Protein 6K82 (pdb70)

B-factor: mean 25.09, std 7.66, range [12.99, 55.43]

Foldseek 3Di:
DLLVVLVPPLALQSVLVVLVVLPQAQEAEEEEEEQAPCQQQLCVPLPVNGRQLDDDPDHRVVLLLLVLQQVNCQVNHVQQWYFYWYAQFPVHAANAIATLAPPSGTARGSVRVNVSSNVQNVFTHHHYDDACLHVLLQVLLVCQVVQQAAYEYEYEYAEDFDADPVVVVVDGDPRLVSRLVSQQVSLLGNYAYEYEHDGVYVCVCVVVSLVPRDDHLDSRYDYDYLSVLCVDPDDPSSSSSSRNCNRPVCPSVSNVSCVVVVRHRHHPPPRDNGDHHHRPGD

Sequence (282 aa):
RYSKISDNYSSLLQVSEALGRAGLESSNLIVGIDFTKSNEWTGAKSFNRKSLHHLSNTPNPYEQAITIIGRTLAAFDEDNLIPCYGFGDASTHDQDVFSFYPEGRFCNGFEEVLARYREIVPQLKLAGPTSFAPIIEMAMTVVEQSSGQYHVLVIIADGQVTRSVDTEHGRLSPQEQKTVDAIVKASTLPLSIVLVGVGDGPWDMMQEFADNIPARAFDNFQFVNFTEIMSKNKDQSRKETEFALSALMAIPPQYKATIELNLLGVRNGNIPQRIPLPPPVQ

Radius of gyration: 17.52 Å; Cα contacts (8 Å, |Δi|>4): 570; chains: 1; bounding box: 44×44×45 Å

Solvent-accessible surface area: 12682 Å² total; per-residue (Å²): 232,79,48,159,59,0,59,116,41,76,44,10,120,68,0,9,86,16,3,31,182,49,21,8,102,47,5,22,8,0,6,0,0,0,0,5,110,26,0,82,162,5,0,49,186,44,28,100,192,98,28,0,8,70,46,43,158,90,72,0,9,0,10,51,0,6,42,7,3,3,124,0,6,44,91,25,13,149,84,59,64,6,5,5,5,0,4,0,2,36,45,2,86,22,102,40,0,0,4,2,26,72,181,17,136,72,0,92,0,27,106,54,0,34,52,24,0,90,96,0,18,96,86,20,152,34,25,17,56,15,4,2,4,5,0,0,54,8,0,3,2,8,0,16,98,26,53,0,92,2,8,0,0,2,0,1,0,3,16,47,6,44,92,25,153,44,48,145,125,61,149,98,4,83,26,13,86,101,1,20,77,4,0,48,64,0,8,60,1,1,0,0,0,0,2,0,0,0,1,48,12,96,19,107,87,4,100,114,49,16,121,114,13,68,105,54,74,14,91,0,18,24,18,9,25,7,29,106,14,29,80,78,156,58,96,96,53,93,30,43,1,4,0,0,2,9,0,0,70,28,0,0,78,15,11,98,19,0,83,146,75,107,32,56,48,69,133,60,69,108,24,99,118,54,106,28,60,91,10,51,38,210

Secondary structure (DSSP, 8-state):
-HHHHHTT--SHHHHHHHHHHTT--S-EEEEEEE-BGGGGTTTTTTTTTS-TT--SSS--HHHHHHHHHHHHHGGG-TT-EE-EEEESBTTTTTT--EESSGGGPPEESHHHHHHHHHHHGGG--BB----SHHHHHHHHHHHHHTTS--EEEEEEESSPPPPPTTGGGTPPPHHHHHHHHHHHHHTTSSEEEEEEE-SS---TTHHHHHHTSPP-SS--EEEEEHHHHHTSSS-HHHHHHHHHHHHHTTHHHHHHHHHHTT-TT---S----PPPBPPS--

Nearest PDB structures (foldseek):
  6k82-assembly1_B  TM=1.004E+00  e=3.668E-60  Arabidopsis thaliana
  6k86-assembly1_B  TM=1.001E+00  e=9.946E-59  Arabidopsis thaliana
  6k85-assembly1_B  TM=1.000E+00  e=1.097E-57  Arabidopsis thaliana
  6k8b-assembly2_B  TM=9.255E-01  e=2.867E-49  Arabidopsis thaliana
  8hmg-assembly7_G  TM=9.049E-01  e=1.407E-44  Arabidopsis thaliana

Structure (mmCIF, N/CA/C/O backbone):
data_6K82
#
_entry.id   6K82
#
_cell.length_a   44.454
_cell.length_b   73.327
_cell.length_c   82.280
_cell.angle_alpha   90.000
_cell.angle_beta   90.000
_cell.angle_gamma   90.000
#
_symmetry.space_group_name_H-M   'P 21 21 21'
#
loop_
_entity.id
_entity.type
_entity.pdbx_description
1 polymer 'E3 ubiquitin-protein ligase RGLG1'
2 non-polymer 'MAGNESIUM ION'
3 non-polymer 'SODIUM ION'
4 water water
#
loop_
_atom_site.group_PDB
_atom_site.id
_atom_site.type_symbol
_atom_site.label_atom_id
_atom_site.label_alt_id
_atom_site.label_comp_id
_atom_site.label_asym_id
_atom_site.label_entity_id
_atom_site.label_seq_id
_atom_site.pdbx_PDB_ins_code
_atom_site.Cartn_x
_atom_site.Cartn_y
_atom_site.Cartn_z
_atom_site.occupancy
_atom_site.B_iso_or_equiv
_atom_site.auth_seq_id
_atom_site.auth_comp_id
_atom_site.auth_asym_id
_atom_site.auth_atom_id
_atom_site.pdbx_PDB_model_num
ATOM 1 N N . ARG A 1 11 ? 4.155 -10.852 3.274 1.00 24.03 129 ARG B N 1
ATOM 2 C CA . ARG A 1 11 ? 4.544 -9.444 3.169 1.00 25.16 129 ARG B CA 1
ATOM 3 C C . ARG A 1 11 ? 4.031 -8.775 1.892 1.00 23.27 129 ARG B C 1
ATOM 4 O O . ARG A 1 11 ? 3.396 -7.726 1.959 1.00 22.75 129 ARG B O 1
ATOM 12 N N . TYR A 1 12 ? 4.319 -9.361 0.731 1.00 25.93 130 TYR B N 1
ATOM 13 C CA . TYR A 1 12 ? 3.860 -8.769 -0.524 1.00 24.71 130 TYR B CA 1
ATOM 14 C C . TYR A 1 12 ? 2.338 -8.744 -0.585 1.00 23.96 130 TYR B C 1
ATOM 15 O O . TYR A 1 12 ? 1.751 -7.812 -1.125 1.00 25.36 130 TYR B O 1
ATOM 24 N N . SER A 1 13 ? 1.704 -9.764 -0.020 1.00 23.46 131 SER B N 1
ATOM 25 C CA . SER A 1 13 ? 0.251 -9.796 0.075 1.00 24.46 131 SER B CA 1
ATOM 26 C C . SER A 1 13 ? -0.266 -8.598 0.891 1.00 24.93 131 SER B C 1
ATOM 27 O O . SER A 1 13 ? -1.163 -7.883 0.452 1.00 25.12 131 SER B O 1
ATOM 30 N N . LYS A 1 14 ? 0.311 -8.386 2.072 1.00 24.40 132 LYS B N 1
ATOM 31 C CA . LYS A 1 14 ? -0.052 -7.251 2.916 1.00 22.80 132 LYS B CA 1
ATOM 32 C C . LYS A 1 14 ? 0.109 -5.910 2.208 1.00 24.72 132 LYS B C 1
ATOM 33 O O . LYS A 1 14 ? -0.696 -5.001 2.399 1.00 24.33 132 LYS B O 1
ATOM 39 N N . ILE A 1 15 ? 1.159 -5.775 1.411 1.00 22.75 133 ILE B N 1
ATOM 40 C CA . ILE A 1 15 ? 1.372 -4.515 0.700 1.00 24.37 133 ILE B CA 1
ATOM 41 C C . ILE A 1 15 ? 0.365 -4.366 -0.432 1.00 24.80 133 ILE B C 1
ATOM 42 O O . ILE A 1 15 ? -0.267 -3.314 -0.588 1.00 25.04 133 ILE B O 1
ATOM 47 N N . SER A 1 16 ? 0.207 -5.426 -1.216 1.00 24.43 134 SER B N 1
ATOM 48 C CA . SER A 1 16 ? -0.647 -5.368 -2.391 1.00 25.66 134 SER B CA 1
ATOM 49 C C . SER A 1 16 ? -2.123 -5.165 -2.051 1.00 25.14 134 SER B C 1
ATOM 50 O O . SER A 1 16 ? -2.894 -4.707 -2.887 1.00 26.82 134 SER B O 1
ATOM 53 N N . ASP A 1 17 ? -2.521 -5.491 -0.824 1.00 26.01 135 ASP B N 1
ATOM 54 C CA . ASP A 1 17 ? -3.913 -5.303 -0.415 1.00 29.43 135 ASP B CA 1
ATOM 55 C C . ASP A 1 17 ? -4.411 -3.876 -0.630 1.00 30.72 135 ASP B C 1
ATOM 56 O O . ASP A 1 17 ? -5.607 -3.650 -0.800 1.00 38.28 135 ASP B O 1
ATOM 61 N N . ASN A 1 18 ? -3.487 -2.922 -0.619 1.00 28.64 136 ASN B N 1
ATOM 62 C CA . ASN A 1 18 ? -3.822 -1.509 -0.720 1.00 28.21 136 ASN B CA 1
ATOM 63 C C . ASN A 1 18 ? -3.594 -0.931 -2.112 1.00 29.28 136 ASN B C 1
ATOM 64 O O . ASN A 1 18 ? -3.774 0.267 -2.325 1.00 33.22 136 ASN B O 1
ATOM 69 N N . TYR A 1 19 ? -3.191 -1.785 -3.048 1.00 26.41 137 TYR B N 1
ATOM 70 C CA . TYR A 1 19 ? -2.977 -1.377 -4.442 1.00 27.20 137 TYR B CA 1
ATOM 71 C C . TYR A 1 19 ? -4.033 -1.989 -5.352 1.00 28.13 137 TYR B C 1
ATOM 72 O O . TYR A 1 19 ? -4.078 -3.208 -5.541 1.00 31.20 137 TYR B O 1
ATOM 81 N N . SER A 1 20 ? -4.867 -1.135 -5.939 1.00 30.71 138 SER B N 1
ATOM 82 C CA . SER A 1 20 ? -5.999 -1.595 -6.739 1.00 30.52 138 SER B CA 1
ATOM 83 C C . SER A 1 20 ? -5.720 -1.573 -8.245 1.00 29.73 138 SER B C 1
ATOM 84 O O . SER A 1 20 ? -6.533 -2.038 -9.041 1.00 31.97 138 SER B O 1
ATOM 87 N N . SER A 1 21 ? -4.574 -1.031 -8.635 1.00 28.07 139 SER B N 1
ATOM 88 C CA . SER A 1 21 ? -4.247 -0.939 -10.051 1.00 29.64 139 SER B CA 1
ATOM 89 C C . SER A 1 21 ? -2.746 -0.903 -10.267 1.00 25.68 139 SER B C 1
ATOM 90 O O . SER A 1 21 ? -1.992 -0.516 -9.373 1.00 25.42 139 SER B O 1
ATOM 93 N N . LEU A 1 22 ? -2.318 -1.270 -11.473 1.00 26.46 140 LEU B N 1
ATOM 94 C CA . LEU A 1 22 ? -0.907 -1.208 -11.819 1.00 25.94 140 LEU B CA 1
ATOM 95 C C . LEU A 1 22 ? -0.406 0.230 -11.846 1.00 24.30 140 LEU B C 1
ATOM 96 O O . LEU A 1 22 ? 0.761 0.485 -11.560 1.00 25.69 140 LEU B O 1
ATOM 101 N N . LEU A 1 23 ? -1.282 1.180 -12.177 1.00 26.91 141 LEU B N 1
ATOM 102 C CA . LEU A 1 23 ? -0.895 2.581 -12.131 1.00 27.50 141 LEU B CA 1
ATOM 103 C C . LEU A 1 23 ? -0.453 2.968 -10.717 1.00 22.77 141 LEU B C 1
ATOM 104 O O . LEU A 1 23 ? 0.542 3.665 -10.529 1.00 26.52 141 LEU B O 1
ATOM 109 N N . GLN A 1 24 ? -1.195 2.502 -9.722 1.00 26.05 142 GLN B N 1
ATOM 110 C CA . GLN A 1 24 ? -0.825 2.730 -8.336 1.00 26.14 142 GLN B CA 1
ATOM 111 C C . GLN A 1 24 ? 0.549 2.145 -8.015 1.00 23.50 142 GLN B C 1
ATOM 112 O O . GLN A 1 24 ? 1.329 2.758 -7.286 1.00 26.14 142 GLN B O 1
ATOM 118 N N . VAL A 1 25 ? 0.848 0.969 -8.567 1.00 25.92 143 VAL B N 1
ATOM 119 C CA . VAL A 1 25 ? 2.169 0.373 -8.364 1.00 25.06 143 VAL B CA 1
ATOM 120 C C . VAL A 1 25 ? 3.242 1.229 -9.027 1.00 25.16 143 VAL B C 1
ATOM 121 O O . VAL A 1 25 ? 4.267 1.521 -8.419 1.00 23.74 143 VAL B O 1
ATOM 125 N N . SER A 1 26 ? 2.992 1.662 -10.265 1.00 25.45 144 SER B N 1
ATOM 126 C CA . SER A 1 26 ? 3.963 2.490 -10.974 1.00 24.11 144 SER B CA 1
ATOM 127 C C . SER A 1 26 ? 4.252 3.754 -10.185 1.00 24.00 144 SER B C 1
ATOM 128 O O . SER A 1 26 ? 5.405 4.151 -10.023 1.00 25.14 144 SER B O 1
ATOM 131 N N . GLU A 1 27 ? 3.200 4.378 -9.669 1.00 25.83 145 GLU B N 1
ATOM 132 C CA . GLU A 1 27 ? 3.373 5.631 -8.945 1.00 29.23 145 GLU B CA 1
ATOM 133 C C . GLU A 1 27 ? 4.152 5.391 -7.655 1.00 25.16 145 GLU B C 1
ATOM 134 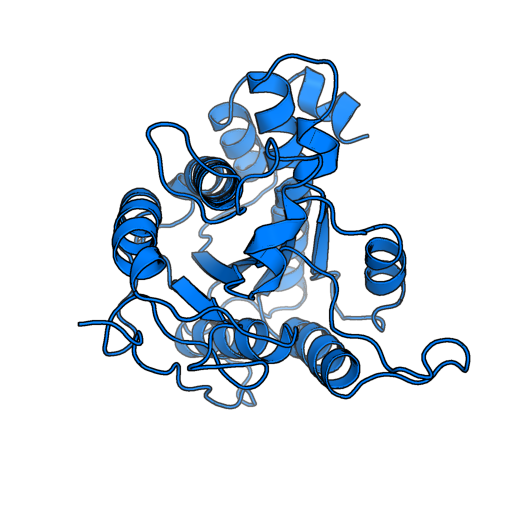O O . GLU A 1 27 ? 4.946 6.229 -7.244 1.00 30.33 145 GLU B O 1
ATOM 140 N N . ALA A 1 28 ? 3.957 4.225 -7.050 1.00 26.93 146 ALA B N 1
ATOM 141 C CA . ALA A 1 28 ? 4.728 3.852 -5.866 1.00 27.55 146 ALA B CA 1
ATOM 142 C C . ALA A 1 28 ? 6.209 3.644 -6.204 1.00 27.25 146 ALA B C 1
ATOM 143 O O . ALA A 1 28 ? 7.081 4.077 -5.454 1.00 27.94 146 ALA B O 1
ATOM 145 N N . LEU A 1 29 ? 6.500 2.997 -7.331 1.00 24.55 147 LEU B N 1
ATOM 146 C CA . LEU A 1 29 ? 7.891 2.829 -7.750 1.00 25.30 147 LEU B CA 1
ATOM 147 C C . LEU A 1 29 ? 8.574 4.184 -7.912 1.00 22.75 147 LEU B C 1
ATOM 148 O O . LEU A 1 29 ? 9.736 4.354 -7.534 1.00 23.99 147 LEU B O 1
ATOM 153 N N . GLY A 1 30 ? 7.847 5.148 -8.470 1.00 24.20 148 GLY B N 1
ATOM 154 C CA . GLY A 1 30 ? 8.371 6.489 -8.653 1.00 27.24 148 GLY B CA 1
ATOM 155 C C . GLY A 1 30 ? 8.663 7.179 -7.333 1.00 26.00 148 GLY B C 1
ATOM 156 O O . GLY A 1 30 ? 9.708 7.808 -7.171 1.00 27.76 148 GLY B O 1
ATOM 157 N N . ARG A 1 31 ? 7.745 7.049 -6.382 1.00 28.82 149 ARG B N 1
ATOM 158 C CA . ARG A 1 31 ? 7.931 7.695 -5.084 1.00 29.65 149 ARG B CA 1
ATOM 159 C C . ARG A 1 31 ? 9.081 7.040 -4.332 1.00 29.04 149 ARG B C 1
ATOM 160 O O . ARG A 1 31 ? 9.727 7.676 -3.489 1.00 30.51 149 ARG B O 1
ATOM 168 N N . ALA A 1 32 ? 9.357 5.780 -4.668 1.00 28.59 150 ALA B N 1
ATOM 169 C CA . ALA A 1 32 ? 10.456 5.041 -4.053 1.00 27.87 150 ALA B CA 1
ATOM 170 C C . ALA A 1 32 ? 11.798 5.385 -4.703 1.00 27.93 150 ALA B C 1
ATOM 171 O O . ALA A 1 32 ? 12.840 4.901 -4.270 1.00 29.38 150 ALA B O 1
ATOM 173 N N . GLY A 1 33 ? 11.767 6.206 -5.749 1.00 27.72 151 GLY B N 1
ATOM 174 C CA . GLY A 1 33 ? 12.987 6.755 -6.311 1.00 25.67 151 GLY B CA 1
ATOM 175 C C . GLY A 1 33 ? 13.364 6.252 -7.692 1.00 27.09 151 GLY B C 1
ATOM 176 O O . GLY A 1 33 ? 14.411 6.622 -8.222 1.00 25.82 151 GLY B O 1
ATOM 177 N N . LEU A 1 34 ? 12.513 5.430 -8.286 1.00 23.98 152 LEU B N 1
ATOM 178 C CA . LEU A 1 34 ? 12.795 4.938 -9.634 1.00 23.59 152 LEU B CA 1
ATOM 179 C C . LEU A 1 34 ? 12.683 6.083 -10.627 1.00 25.18 152 LEU B C 1
ATOM 180 O O . LEU A 1 34 ? 11.721 6.863 -10.604 1.00 25.90 152 LEU B O 1
ATOM 185 N N . GLU A 1 35 ? 13.687 6.198 -11.488 1.00 22.61 153 GLU B N 1
ATOM 186 C CA . GLU A 1 35 ? 13.714 7.249 -12.483 1.00 24.86 153 GLU B CA 1
ATOM 187 C C . GLU A 1 35 ? 13.766 6.611 -13.864 1.00 22.87 153 GLU B C 1
ATOM 188 O O . GLU A 1 35 ? 13.081 5.608 -14.106 1.00 23.89 153 GLU B O 1
ATOM 194 N N . SER A 1 36 ? 14.561 7.179 -14.764 1.00 20.76 154 SER B N 1
ATOM 195 C CA . SER A 1 36 ? 14.677 6.613 -16.110 1.00 19.38 154 SER B CA 1
ATOM 196 C C . SER A 1 36 ? 15.117 5.152 -16.002 1.00 20.30 154 SER B C 1
ATOM 197 O O . SER A 1 36 ? 16.142 4.850 -15.397 1.00 20.27 154 SER B O 1
ATOM 200 N N . SER A 1 37 ? 14.325 4.253 -16.575 1.00 18.93 155 SER B N 1
ATOM 201 C CA . SER A 1 37 ? 14.540 2.826 -16.399 1.00 18.82 155 SER B CA 1
ATOM 202 C C . SER A 1 37 ? 14.225 2.103 -17.697 1.00 22.77 155 SER B C 1
ATOM 203 O O . SER A 1 37 ? 13.197 2.355 -18.329 1.00 26.06 155 SER B O 1
ATOM 206 N N . ASN A 1 38 ? 15.122 1.215 -18.097 1.00 18.47 156 ASN B N 1
ATOM 207 C CA . ASN A 1 38 ? 14.993 0.514 -19.358 1.00 18.98 156 ASN B CA 1
ATOM 208 C C . ASN A 1 38 ? 14.613 -0.936 -19.087 1.00 19.62 156 ASN B C 1
ATOM 209 O O . ASN A 1 38 ? 14.855 -1.437 -17.983 1.00 20.47 156 ASN B O 1
ATOM 214 N N . LEU A 1 39 ? 13.968 -1.585 -20.051 1.00 17.27 157 LEU B N 1
ATOM 215 C CA . LEU A 1 39 ? 13.465 -2.943 -19.858 1.00 17.41 157 LEU B CA 1
ATOM 216 C C . LEU A 1 39 ? 13.963 -3.859 -20.959 1.00 15.95 157 LEU B C 1
ATOM 217 O O . LEU A 1 39 ? 13.880 -3.515 -22.141 1.00 17.90 157 LEU B O 1
ATOM 222 N N . ILE A 1 40 ? 14.498 -5.013 -20.559 1.00 13.88 158 ILE B N 1
ATOM 223 C CA . ILE A 1 40 ? 14.899 -6.078 -21.476 1.00 15.87 158 ILE B CA 1
ATOM 224 C C . ILE A 1 40 ? 14.063 -7.304 -21.144 1.00 15.70 158 ILE B C 1
ATOM 225 O O . ILE A 1 40 ? 13.878 -7.616 -19.962 1.00 15.41 158 ILE B O 1
ATOM 230 N N . VAL A 1 41 ? 13.574 -8.011 -22.166 1.00 15.50 159 VAL B N 1
ATOM 231 C CA . VAL A 1 41 ? 12.754 -9.200 -21.935 1.00 16.45 159 VAL B CA 1
ATOM 232 C C . VAL A 1 41 ? 13.389 -10.416 -22.583 1.00 15.83 159 VAL B C 1
ATOM 233 O O . VAL A 1 41 ? 13.785 -10.366 -23.746 1.00 16.46 159 VAL B O 1
ATOM 237 N N . GLY A 1 42 ? 13.502 -11.501 -21.819 1.00 14.18 160 GLY B N 1
ATOM 238 C CA . GLY A 1 42 ? 13.935 -12.777 -22.362 1.00 15.81 160 GLY B CA 1
ATOM 239 C C . GLY A 1 42 ? 12.859 -13.827 -22.158 1.00 15.51 160 GLY B C 1
ATOM 240 O O . GLY A 1 42 ? 12.325 -13.970 -21.041 1.00 15.60 160 GLY B O 1
ATOM 241 N N . ILE A 1 43 ? 12.547 -14.558 -23.230 1.00 14.37 161 ILE B N 1
ATOM 242 C CA . ILE A 1 43 ? 11.480 -15.560 -23.228 1.00 17.00 161 ILE B CA 1
ATOM 243 C C . ILE A 1 43 ? 11.997 -16.977 -23.451 1.00 16.86 161 ILE B C 1
ATOM 244 O O . ILE A 1 43 ? 12.728 -17.240 -24.410 1.00 15.31 161 ILE B O 1
ATOM 249 N N . ASP A 1 44 ? 11.600 -17.860 -22.536 1.00 16.22 162 ASP B N 1
ATOM 250 C CA . ASP A 1 44 ? 11.890 -19.292 -22.552 1.00 14.22 162 ASP B CA 1
ATOM 251 C C . ASP A 1 44 ? 11.044 -20.016 -23.603 1.00 16.12 162 ASP B C 1
ATOM 252 O O . ASP A 1 44 ? 9.813 -20.044 -23.486 1.00 17.75 162 ASP B O 1
ATOM 257 N N . PHE A 1 45 ? 11.708 -20.588 -24.603 1.00 15.55 163 PHE B N 1
ATOM 258 C CA . PHE A 1 45 ? 11.039 -21.363 -25.649 1.00 16.59 163 PHE B CA 1
ATOM 259 C C . PHE A 1 45 ? 11.478 -22.827 -25.590 1.00 18.47 163 PHE B C 1
ATOM 260 O O . PHE A 1 45 ? 11.679 -23.486 -26.615 1.00 17.70 163 PHE B O 1
ATOM 268 N N . THR A 1 46 ? 11.627 -23.340 -24.374 1.00 17.08 164 THR B N 1
ATOM 269 C CA . THR A 1 46 ? 11.959 -24.765 -24.216 1.00 16.87 164 THR B CA 1
ATOM 270 C C . THR A 1 46 ? 10.748 -25.677 -24.455 1.00 20.00 164 THR B C 1
ATOM 271 O O . THR A 1 46 ? 9.596 -25.266 -24.253 1.00 18.80 164 THR B O 1
ATOM 275 N N . LYS A 1 47 ? 11.020 -26.916 -24.871 1.00 17.86 165 LYS B N 1
ATOM 276 C CA . LYS A 1 47 ? 9.955 -27.863 -25.211 1.00 18.75 165 LYS B CA 1
ATOM 277 C C . LYS A 1 47 ? 9.101 -28.226 -24.000 1.00 19.44 165 LYS B C 1
ATOM 278 O O . LYS A 1 47 ? 7.919 -28.532 -24.144 1.00 21.30 165 LYS B O 1
ATOM 284 N N . SER A 1 48 ? 9.681 -28.147 -22.805 1.00 19.19 166 SER B N 1
ATOM 285 C CA . SER A 1 48 ? 8.936 -28.429 -21.578 1.00 18.93 166 SER B CA 1
ATOM 286 C C . SER A 1 48 ? 7.652 -27.619 -21.466 1.00 21.66 166 SER B C 1
ATOM 287 O O . SER A 1 48 ? 6.715 -28.030 -20.785 1.00 21.07 166 SER B O 1
ATOM 290 N N . ASN A 1 49 ? 7.613 -26.459 -22.120 1.00 19.77 167 ASN B N 1
ATOM 291 C CA . ASN A 1 49 ? 6.421 -25.617 -22.111 1.00 18.75 167 ASN B CA 1
ATOM 292 C C . ASN A 1 49 ? 5.169 -26.359 -22.554 1.00 20.69 167 ASN B C 1
ATOM 293 O O . ASN A 1 49 ? 4.059 -25.998 -22.157 1.00 22.62 167 ASN B O 1
ATOM 298 N N . GLU A 1 50 ? 5.362 -27.387 -23.377 1.00 22.47 168 GLU B N 1
ATOM 299 C CA . GLU A 1 50 ? 4.262 -28.226 -23.841 1.00 22.89 168 GLU B CA 1
ATOM 300 C C . GLU A 1 50 ? 3.546 -28.925 -22.685 1.00 25.01 168 GLU B C 1
ATOM 301 O O . GLU A 1 50 ? 2.337 -29.142 -22.747 1.00 26.13 168 GLU B O 1
ATOM 307 N N . TRP A 1 51 ? 4.269 -29.271 -21.627 1.00 22.97 169 TRP B N 1
ATOM 308 C CA . TRP A 1 51 ? 3.619 -30.019 -20.548 1.00 24.59 169 TRP B CA 1
ATOM 309 C C . TRP A 1 51 ? 3.619 -29.357 -19.174 1.00 25.42 169 TRP B C 1
ATOM 310 O O . TRP A 1 51 ? 2.999 -29.873 -18.246 1.00 23.61 169 TRP B O 1
ATOM 321 N N . THR A 1 52 ? 4.290 -28.221 -19.028 1.00 23.26 170 THR B N 1
ATOM 322 C CA . THR A 1 52 ? 4.320 -27.567 -17.725 1.00 23.67 170 THR B CA 1
ATOM 323 C C . THR A 1 52 ? 3.056 -26.750 -17.456 1.00 22.60 170 THR B C 1
ATOM 324 O O . THR A 1 52 ? 2.971 -26.039 -16.460 1.00 22.41 170 THR B O 1
ATOM 328 N N . GLY A 1 53 ? 2.076 -26.847 -18.347 1.00 23.53 171 GLY B N 1
ATOM 329 C CA . GLY A 1 53 ? 0.774 -26.256 -18.111 1.00 23.69 171 GLY B CA 1
ATOM 330 C C . GLY A 1 53 ? -0.256 -27.272 -17.647 1.00 26.16 171 GLY B C 1
ATOM 331 O O . GLY A 1 53 ? -1.458 -26.978 -17.620 1.00 27.85 171 GLY B O 1
ATOM 332 N N . ALA A 1 54 ? 0.216 -28.459 -17.274 1.00 25.39 172 ALA B N 1
ATOM 333 C CA . ALA A 1 54 ? -0.674 -29.560 -16.902 1.00 26.50 172 ALA B CA 1
ATOM 334 C C . ALA A 1 54 ? -1.656 -29.120 -15.823 1.00 28.33 172 ALA B C 1
ATOM 335 O O . ALA A 1 54 ? -2.868 -29.266 -15.983 1.00 30.07 172 ALA B O 1
ATOM 337 N N . LYS A 1 55 ? -1.136 -28.557 -14.736 1.00 25.67 173 LYS B N 1
ATOM 338 C CA . LYS A 1 55 ? -1.995 -28.116 -13.646 1.00 27.41 173 LYS B CA 1
ATOM 339 C C . LYS A 1 55 ? -2.347 -26.630 -13.763 1.00 30.39 173 LYS B C 1
ATOM 340 O O . LYS A 1 55 ? -3.486 -26.233 -13.508 1.00 35.74 173 LYS B O 1
ATOM 346 N N . SER A 1 56 ? -1.376 -25.819 -14.180 1.00 27.17 174 SER B N 1
ATOM 347 C CA . SER A 1 56 ? -1.498 -24.363 -14.154 1.00 27.08 174 SER B CA 1
ATOM 348 C C . SER A 1 56 ? -2.193 -23.734 -15.361 1.00 27.80 174 SER B C 1
ATOM 349 O O . SER A 1 56 ? -2.566 -22.563 -15.325 1.00 29.66 174 SER B O 1
ATOM 352 N N . PHE A 1 57 ? -2.342 -24.494 -16.441 1.00 28.11 175 PHE B N 1
ATOM 353 C CA . PHE A 1 57 ? -2.874 -23.916 -17.669 1.00 26.34 175 PHE B CA 1
ATOM 354 C C . PHE A 1 57 ? -3.738 -24.935 -18.419 1.00 28.38 175 PHE B C 1
ATOM 355 O O . PHE A 1 57 ? -3.698 -25.026 -19.645 1.00 28.35 175 PHE B O 1
ATOM 363 N N . ASN A 1 58 ? -4.507 -25.707 -17.656 1.00 29.26 176 ASN B N 1
ATOM 364 C CA . ASN A 1 58 ? -5.516 -26.607 -18.221 1.00 30.60 176 ASN B CA 1
ATOM 365 C C . ASN A 1 58 ? -5.004 -27.553 -19.302 1.00 28.72 176 ASN B C 1
ATOM 366 O O . ASN A 1 58 ? -5.667 -27.752 -20.322 1.00 31.24 176 ASN B O 1
ATOM 371 N N . ARG A 1 59 ? -3.818 -28.110 -19.077 1.00 26.68 177 ARG B N 1
ATOM 372 C CA . ARG A 1 59 ? -3.220 -29.105 -19.967 1.00 26.58 177 ARG B CA 1
ATOM 373 C C . ARG A 1 59 ? -2.970 -28.571 -21.374 1.00 29.98 177 ARG B C 1
ATOM 374 O O . ARG A 1 59 ? -2.856 -29.337 -22.329 1.00 30.70 177 ARG B O 1
ATOM 382 N N . LYS A 1 60 ? -2.876 -27.254 -21.493 1.00 26.52 178 LYS B N 1
ATOM 383 C CA . LYS A 1 60 ? -2.404 -26.642 -22.727 1.00 28.59 178 LYS B CA 1
ATOM 384 C C . LYS A 1 60 ? -0.951 -26.211 -22.570 1.00 26.07 178 LYS B C 1
ATOM 385 O O . LYS A 1 60 ? -0.490 -25.942 -21.452 1.00 26.48 178 LYS B O 1
ATOM 391 N N . SER A 1 61 ? -0.239 -26.143 -23.690 1.00 25.82 179 SER B N 1
ATOM 392 C CA . SER A 1 61 ? 1.105 -25.585 -23.703 1.00 26.28 179 SER B CA 1
ATOM 393 C C . SER A 1 61 ? 1.108 -24.158 -23.150 1.00 23.20 179 SER B C 1
ATOM 394 O O . SER A 1 61 ? 0.170 -23.391 -23.371 1.00 23.73 179 SER B O 1
ATOM 397 N N . LEU A 1 62 ? 2.164 -23.804 -22.428 1.00 22.12 180 LEU B N 1
ATOM 398 C CA . LEU A 1 62 ? 2.287 -22.452 -21.907 1.00 22.31 180 LEU B CA 1
ATOM 399 C C . LEU A 1 62 ? 2.432 -21.428 -23.033 1.00 21.30 180 LEU B C 1
ATOM 400 O O . LEU A 1 62 ? 2.193 -20.240 -22.821 1.00 23.21 180 LEU B O 1
ATOM 405 N N . HIS A 1 63 ? 2.827 -21.892 -24.218 1.00 22.63 181 HIS B N 1
ATOM 406 C CA . HIS A 1 63 ? 2.939 -20.999 -25.372 1.00 23.43 181 HIS B CA 1
ATOM 407 C C . HIS A 1 63 ? 1.743 -21.126 -26.314 1.00 27.55 181 HIS B C 1
ATOM 408 O O . HIS A 1 63 ? 1.776 -20.623 -27.433 1.00 27.91 181 HIS B O 1
ATOM 415 N N . HIS A 1 64 ? 0.690 -21.796 -25.859 1.00 25.19 182 HIS B N 1
ATOM 416 C CA . HIS A 1 64 ? -0.522 -21.931 -26.663 1.00 28.43 182 HIS B CA 1
ATOM 417 C C . HIS A 1 64 ? -1.130 -20.561 -26.967 1.00 29.16 182 HIS B C 1
ATOM 418 O O . HIS A 1 64 ? -1.307 -19.731 -26.070 1.00 28.52 182 HIS B O 1
ATOM 425 N N . LEU A 1 65 ? -1.435 -20.322 -28.239 1.00 29.84 183 LEU B N 1
ATOM 426 C CA . LEU A 1 65 ? -2.053 -19.069 -28.645 1.00 31.45 183 LEU B CA 1
ATOM 427 C C . LEU A 1 65 ? -3.550 -19.255 -28.850 1.00 33.32 183 LEU B C 1
ATOM 428 O O . LEU A 1 65 ? -3.987 -20.197 -29.517 1.00 33.15 183 LEU B O 1
ATOM 433 N N . SER A 1 66 ? -4.328 -18.362 -28.250 1.00 32.66 184 SER B N 1
ATOM 434 C CA . SER A 1 66 ? -5.778 -18.383 -28.379 1.00 36.30 184 SER B CA 1
ATOM 435 C C . SER A 1 66 ? -6.322 -16.973 -28.175 1.00 37.35 184 SER B C 1
ATOM 436 O O . SER A 1 66 ? -5.586 -15.992 -28.304 1.00 37.42 184 SER B O 1
ATOM 439 N N . ASN A 1 67 ? -7.607 -16.872 -27.850 1.00 39.96 185 ASN B N 1
ATOM 440 C CA . ASN A 1 67 ? -8.217 -15.576 -27.559 1.00 39.95 185 ASN B CA 1
ATOM 441 C C . ASN A 1 67 ? -7.996 -15.155 -26.115 1.00 41.18 185 ASN B C 1
ATOM 442 O O . ASN A 1 67 ? -8.415 -14.076 -25.697 1.00 40.58 185 ASN B O 1
ATOM 447 N N . THR A 1 68 ? -7.345 -16.020 -25.350 1.00 37.51 186 THR B N 1
ATOM 448 C CA . THR A 1 68 ? -7.006 -15.703 -23.973 1.00 40.03 186 THR B CA 1
ATOM 449 C C . THR A 1 68 ? -5.492 -15.772 -23.785 1.00 35.98 186 THR B C 1
ATOM 450 O O . THR A 1 68 ? -4.845 -16.715 -24.250 1.00 36.22 186 THR B O 1
ATOM 454 N N . PRO A 1 69 ? -4.921 -14.761 -23.115 1.00 34.38 187 PRO B N 1
ATOM 455 C CA . PRO A 1 69 ? -3.467 -14.668 -22.944 1.00 31.02 187 PRO B CA 1
ATOM 456 C C . PRO A 1 69 ? -2.880 -15.817 -22.135 1.00 29.65 187 PRO B C 1
ATOM 457 O O . PRO A 1 69 ? -3.406 -16.170 -21.077 1.00 30.37 187 PRO B O 1
ATOM 461 N N . ASN A 1 70 ? -1.799 -16.404 -22.639 1.00 26.70 188 ASN B N 1
ATOM 462 C CA . ASN A 1 70 ? -1.115 -17.467 -21.911 1.00 25.15 188 ASN B CA 1
ATOM 463 C C . ASN A 1 70 ? -0.247 -16.832 -20.814 1.00 25.74 188 ASN B C 1
ATOM 464 O O . ASN A 1 70 ? -0.189 -15.614 -20.725 1.00 24.02 188 ASN B O 1
ATOM 469 N N . PRO A 1 71 ? 0.401 -17.644 -19.959 1.00 24.98 189 PRO B N 1
ATOM 470 C CA . PRO A 1 71 ? 1.141 -16.996 -18.863 1.00 22.24 189 PRO B CA 1
ATOM 471 C C . PRO A 1 71 ? 2.271 -16.046 -19.301 1.00 21.73 189 PRO B C 1
ATOM 472 O O . PRO A 1 71 ? 2.527 -15.069 -18.600 1.00 22.11 189 PRO B O 1
ATOM 476 N N . TYR A 1 72 ? 2.934 -16.327 -20.420 1.00 22.05 190 TYR B N 1
ATOM 477 C CA . TYR A 1 72 ? 3.944 -15.402 -20.934 1.00 19.30 190 TYR B CA 1
ATOM 478 C C . TYR A 1 72 ? 3.339 -14.051 -21.297 1.00 21.56 190 TYR B C 1
ATOM 479 O O . TYR A 1 72 ? 3.864 -13.003 -20.913 1.00 21.21 190 TYR B O 1
ATOM 488 N N . GLU A 1 73 ? 2.234 -14.080 -22.037 1.00 22.80 191 GLU B N 1
ATOM 489 C CA . GLU A 1 73 ? 1.550 -12.851 -22.410 1.00 21.72 191 GLU B CA 1
ATOM 490 C C . GLU A 1 73 ? 1.065 -12.085 -21.181 1.00 22.26 191 GLU B C 1
ATOM 491 O O . GLU A 1 73 ? 1.193 -10.859 -21.109 1.00 25.07 191 GLU B O 1
ATOM 497 N N . GLN A 1 74 ? 0.507 -12.812 -20.216 1.00 22.36 192 GLN B N 1
ATOM 498 C CA . GLN A 1 74 ? 0.048 -12.200 -18.976 1.00 22.82 192 GLN B CA 1
ATOM 499 C C . GLN A 1 74 ? 1.176 -11.476 -18.241 1.00 23.67 192 GLN B C 1
ATOM 500 O O . GLN A 1 74 ? 1.016 -10.332 -17.823 1.00 22.76 192 GLN B O 1
ATOM 506 N N . ALA A 1 75 ? 2.308 -12.154 -18.077 1.00 22.67 193 ALA B N 1
ATOM 507 C CA . ALA A 1 75 ? 3.417 -11.599 -17.307 1.00 21.98 193 ALA B CA 1
ATOM 508 C C . ALA A 1 75 ? 4.020 -10.392 -18.019 1.00 21.91 193 ALA B C 1
ATOM 509 O O . ALA A 1 75 ? 4.318 -9.374 -17.386 1.00 21.97 193 ALA B O 1
ATOM 511 N N . ILE A 1 76 ? 4.198 -10.512 -19.336 1.00 20.92 194 ILE B N 1
ATOM 512 C CA . ILE A 1 76 ? 4.693 -9.400 -20.146 1.00 21.05 194 ILE B CA 1
ATOM 513 C C . ILE A 1 76 ? 3.790 -8.172 -20.030 1.00 21.46 194 ILE B C 1
ATOM 514 O O . ILE A 1 76 ? 4.262 -7.045 -19.905 1.00 21.32 194 ILE B O 1
ATOM 519 N N . THR A 1 77 ? 2.484 -8.409 -20.063 1.00 22.75 195 THR B N 1
ATOM 520 C CA . THR A 1 77 ? 1.522 -7.323 -19.982 1.00 24.08 195 THR B CA 1
ATOM 521 C C . THR A 1 77 ? 1.598 -6.595 -18.640 1.00 24.54 195 THR B C 1
ATOM 522 O O . THR A 1 77 ? 1.671 -5.371 -18.597 1.00 24.43 195 THR B O 1
ATOM 526 N N . ILE A 1 78 ? 1.590 -7.355 -17.549 1.00 22.98 196 ILE B N 1
ATOM 527 C CA . ILE A 1 78 ? 1.656 -6.750 -16.221 1.00 21.47 196 ILE B CA 1
ATOM 528 C C . ILE A 1 78 ? 2.951 -5.973 -16.004 1.00 21.05 196 ILE B C 1
ATOM 529 O O . ILE A 1 78 ? 2.935 -4.838 -15.540 1.00 23.26 196 ILE B O 1
ATOM 534 N N . ILE A 1 79 ? 4.078 -6.601 -16.332 1.00 21.75 197 ILE B N 1
ATOM 535 C CA . ILE A 1 79 ? 5.366 -5.948 -16.162 1.00 19.29 197 ILE B CA 1
ATOM 536 C C . ILE A 1 79 ? 5.501 -4.738 -17.094 1.00 19.30 197 ILE B C 1
ATOM 537 O O . ILE A 1 79 ? 5.947 -3.670 -16.682 1.00 21.78 197 ILE B O 1
ATOM 542 N N . GLY A 1 80 ? 5.125 -4.931 -18.356 1.00 20.50 198 GLY B N 1
ATOM 543 C CA . GLY A 1 80 ? 5.220 -3.868 -19.339 1.00 20.96 198 GLY B CA 1
ATOM 544 C C . GLY A 1 80 ? 4.392 -2.659 -18.951 1.00 22.02 198 GLY B C 1
ATOM 545 O O . GLY A 1 80 ? 4.862 -1.529 -18.999 1.00 22.93 198 GLY B O 1
ATOM 546 N N . ARG A 1 81 ? 3.147 -2.898 -18.555 1.00 22.32 199 ARG B N 1
ATOM 547 C CA . ARG A 1 81 ? 2.274 -1.789 -18.162 1.00 23.48 199 ARG B CA 1
ATOM 548 C C . ARG A 1 81 ? 2.798 -1.064 -16.926 1.00 21.75 199 ARG B C 1
ATOM 549 O O . ARG A 1 81 ? 2.686 0.159 -16.822 1.00 22.69 199 ARG B O 1
ATOM 557 N N . THR A 1 82 ? 3.375 -1.813 -15.988 1.00 22.54 200 THR B N 1
ATOM 558 C CA . THR A 1 82 ? 3.854 -1.191 -14.761 1.00 21.77 200 THR B CA 1
ATOM 559 C C . THR A 1 82 ? 5.098 -0.336 -15.006 1.00 19.56 200 THR B C 1
ATOM 560 O O . THR A 1 82 ? 5.274 0.710 -14.383 1.00 22.35 200 THR B O 1
ATOM 564 N N . LEU A 1 83 ? 5.947 -0.762 -15.938 1.00 19.36 201 LEU B N 1
ATOM 565 C CA . LEU A 1 83 ? 7.210 -0.067 -16.151 1.00 20.43 201 LEU B CA 1
ATOM 566 C C . LEU A 1 83 ? 7.206 0.941 -17.312 1.00 21.13 201 LEU B C 1
ATOM 567 O O . LEU A 1 83 ? 8.165 1.684 -17.479 1.00 21.29 201 LEU B O 1
ATOM 572 N N . ALA A 1 84 ? 6.136 0.955 -18.102 1.00 22.42 202 ALA B N 1
ATOM 573 C CA . ALA A 1 84 ? 6.101 1.754 -19.335 1.00 23.47 202 ALA B CA 1
ATOM 574 C C . ALA A 1 84 ? 6.454 3.223 -19.125 1.00 25.61 202 ALA B C 1
ATOM 575 O O . ALA A 1 84 ? 7.187 3.803 -19.924 1.00 23.88 202 ALA B O 1
ATOM 577 N N . ALA A 1 85 ? 5.948 3.818 -18.052 1.00 26.10 203 ALA B N 1
ATOM 578 C CA . ALA A 1 85 ? 6.137 5.248 -17.837 1.00 27.12 203 ALA B CA 1
ATOM 579 C C . ALA A 1 85 ? 7.595 5.626 -17.568 1.00 26.00 203 ALA B C 1
ATOM 580 O O . ALA A 1 85 ? 7.980 6.787 -17.746 1.00 28.25 203 ALA B O 1
ATOM 582 N N . PHE A 1 86 ? 8.404 4.662 -17.129 1.00 21.89 204 PHE B N 1
ATOM 583 C CA . PHE A 1 86 ? 9.792 4.957 -16.777 1.00 20.40 204 PHE B CA 1
ATOM 584 C C . PHE A 1 86 ? 10.743 4.822 -17.955 1.00 20.87 204 PHE B C 1
ATOM 585 O O . PHE A 1 86 ? 11.903 5.243 -17.874 1.00 20.44 204 PHE B O 1
ATOM 593 N N . ASP A 1 87 ? 10.251 4.216 -19.031 1.00 21.69 205 ASP B N 1
ATOM 594 C CA . ASP A 1 87 ? 11.053 3.892 -20.205 1.00 22.01 205 ASP B CA 1
ATOM 595 C C . ASP A 1 87 ? 10.961 5.032 -21.203 1.00 25.18 205 ASP B C 1
ATOM 596 O O . ASP A 1 87 ? 10.032 5.080 -22.009 1.00 27.85 205 ASP B O 1
ATOM 601 N N . GLU A 1 88 ? 11.924 5.945 -21.151 1.00 20.33 206 GLU B N 1
ATOM 602 C CA . GLU A 1 88 ? 11.821 7.192 -21.903 1.00 21.44 206 GLU B CA 1
ATOM 603 C C . GLU A 1 88 ? 11.751 7.024 -23.414 1.00 22.62 206 GLU B C 1
ATOM 604 O O . GLU A 1 88 ? 11.053 7.803 -24.080 1.00 24.96 206 GLU B O 1
ATOM 610 N N . ASP A 1 89 ? 12.465 6.045 -23.970 1.00 19.81 207 ASP B N 1
ATOM 611 C CA . ASP A 1 89 ? 12.404 5.849 -25.417 1.00 21.40 207 ASP B CA 1
ATOM 612 C C . ASP A 1 89 ? 11.417 4.755 -25.825 1.00 20.11 207 ASP B C 1
ATOM 613 O O . ASP A 1 89 ? 11.225 4.500 -27.008 1.00 21.30 207 ASP B O 1
ATOM 618 N N . ASN A 1 90 ? 10.798 4.123 -24.831 1.00 20.58 208 ASN B N 1
ATOM 619 C CA . ASN A 1 90 ? 9.801 3.062 -25.038 1.00 23.17 208 ASN B CA 1
ATOM 620 C C . ASN A 1 90 ? 10.341 1.818 -25.755 1.00 23.78 208 ASN B C 1
ATOM 621 O O . ASN A 1 90 ? 9.565 0.973 -26.194 1.00 27.07 208 ASN B O 1
ATOM 626 N N . LEU A 1 91 ? 11.661 1.692 -25.873 1.00 19.48 209 LEU B N 1
ATOM 627 C CA . LEU A 1 91 ? 12.251 0.549 -26.573 1.00 20.60 209 LEU B CA 1
ATOM 628 C C . LEU A 1 91 ? 12.479 -0.626 -25.635 1.00 21.17 209 LEU B C 1
ATOM 629 O O . LEU A 1 91 ? 12.888 -0.452 -24.485 1.00 22.67 209 LEU B O 1
ATOM 634 N N . ILE A 1 92 ? 12.200 -1.826 -26.121 1.00 19.33 210 ILE B N 1
ATOM 635 C CA . ILE A 1 92 ? 12.399 -3.008 -25.304 1.00 19.87 210 ILE B CA 1
ATOM 636 C C . ILE A 1 92 ? 13.162 -4.040 -26.114 1.00 17.26 210 ILE B C 1
ATOM 637 O O . ILE A 1 92 ? 12.589 -4.667 -26.996 1.00 20.18 210 ILE B O 1
ATOM 642 N N . PRO A 1 93 ? 14.472 -4.190 -25.852 1.00 16.37 211 PRO B N 1
ATOM 643 C CA . PRO A 1 93 ? 15.186 -5.338 -26.421 1.00 17.27 211 PRO B CA 1
ATOM 644 C C . PRO A 1 93 ? 14.537 -6.643 -25.947 1.00 16.55 211 PRO B C 1
ATOM 645 O O . PRO A 1 93 ? 14.308 -6.779 -24.746 1.00 16.13 211 PRO B O 1
ATOM 649 N N . CYS A 1 94 ? 14.222 -7.541 -26.873 1.00 17.04 212 CYS B N 1
ATOM 650 C CA . CYS A 1 94 ? 13.535 -8.776 -26.563 1.00 16.87 212 CYS B CA 1
ATOM 651 C C . CYS A 1 94 ? 14.222 -9.931 -27.265 1.00 16.21 212 CYS B C 1
ATOM 652 O O . CYS A 1 94 ? 14.568 -9.846 -28.438 1.00 17.02 212 CYS B O 1
ATOM 655 N N . TYR A 1 95 ? 14.406 -11.016 -26.522 1.00 16.24 213 TYR B N 1
ATOM 656 C CA . TYR A 1 95 ? 15.145 -12.179 -26.997 1.00 16.24 213 TYR B CA 1
ATOM 657 C C . TYR A 1 95 ? 14.433 -13.454 -26.610 1.00 16.45 213 TYR B C 1
ATOM 658 O O . TYR A 1 95 ? 13.771 -13.516 -25.566 1.00 15.95 213 TYR B O 1
ATOM 667 N N . GLY A 1 96 ? 14.589 -14.474 -27.440 1.00 14.77 214 GLY B N 1
ATOM 668 C CA . GLY A 1 96 ? 14.178 -15.811 -27.063 1.00 16.02 214 GLY B CA 1
ATOM 669 C C . GLY A 1 96 ? 15.371 -16.705 -26.795 1.00 15.75 214 GLY B C 1
ATOM 670 O O . GLY A 1 96 ? 16.472 -16.457 -27.280 1.00 14.82 214 GLY B O 1
ATOM 671 N N . PHE A 1 97 ? 15.151 -17.760 -26.025 1.00 16.66 215 PHE B N 1
ATOM 672 C CA . PHE A 1 97 ? 16.201 -18.738 -25.799 1.00 17.51 215 PHE B CA 1
ATOM 673 C C . PHE A 1 97 ? 15.566 -20.093 -25.520 1.00 15.34 215 PHE B C 1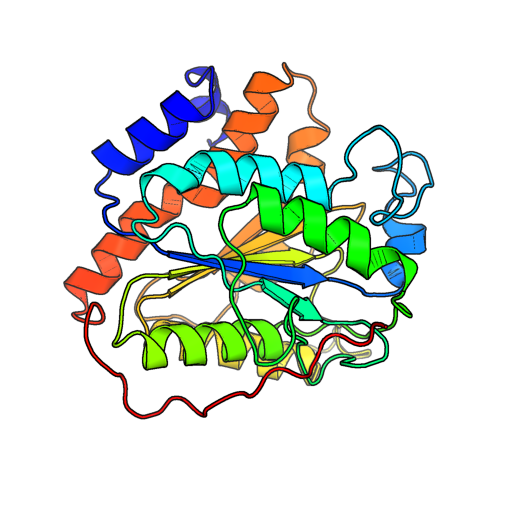
ATOM 674 O O . PHE A 1 97 ? 14.415 -20.155 -25.069 1.00 16.24 215 PHE B O 1
ATOM 682 N N . GLY A 1 98 ? 16.297 -21.166 -25.808 1.00 14.72 216 GLY B N 1
ATOM 683 C CA . GLY A 1 98 ? 15.815 -22.499 -25.493 1.00 16.27 216 GLY B CA 1
ATOM 684 C C . GLY A 1 98 ? 15.085 -23.188 -26.624 1.00 17.58 216 GLY B C 1
ATOM 685 O O . GLY A 1 98 ? 14.690 -24.347 -26.477 1.00 18.26 216 GLY B O 1
ATOM 686 N N . ASP A 1 99 ? 14.868 -22.482 -27.733 1.00 16.65 217 ASP B N 1
ATOM 687 C CA . ASP A 1 99 ? 14.381 -23.141 -28.952 1.00 17.86 217 ASP B CA 1
ATOM 688 C C . ASP A 1 99 ? 15.522 -23.882 -29.631 1.00 17.66 217 ASP B C 1
ATOM 689 O O . ASP A 1 99 ? 16.669 -23.845 -29.161 1.00 17.72 217 ASP B O 1
ATOM 694 N N . ALA A 1 100 ? 15.220 -24.548 -30.751 1.00 18.55 218 ALA B N 1
ATOM 695 C CA . ALA A 1 100 ? 16.223 -25.330 -31.448 1.00 19.27 218 ALA B CA 1
ATOM 696 C C . ALA A 1 100 ? 17.369 -24.491 -32.016 1.00 20.08 218 ALA B C 1
ATOM 697 O O . ALA A 1 100 ? 18.460 -25.026 -32.251 1.00 21.25 218 ALA B O 1
ATOM 699 N N . SER A 1 101 ? 17.147 -23.193 -32.234 1.00 19.31 219 SER B N 1
ATOM 700 C CA . SER A 1 101 ? 18.189 -22.370 -32.843 1.00 19.17 219 SER B CA 1
ATOM 701 C C . SER A 1 101 ? 19.207 -21.897 -31.811 1.00 19.85 219 SER B C 1
ATOM 702 O O . SER A 1 101 ? 20.308 -21.479 -32.174 1.00 20.19 219 SER B O 1
ATOM 705 N N . THR A 1 102 ? 18.857 -21.991 -30.529 1.00 17.17 220 THR B N 1
ATOM 706 C CA . THR A 1 102 ? 19.730 -21.451 -29.482 1.00 17.10 220 THR B CA 1
ATOM 707 C C . THR A 1 102 ? 20.120 -22.429 -28.369 1.00 16.87 220 THR B C 1
ATOM 708 O O . THR A 1 102 ? 21.136 -22.221 -27.707 1.00 17.73 220 THR B O 1
ATOM 712 N N . HIS A 1 103 ? 19.314 -23.474 -28.163 1.00 18.99 221 HIS B N 1
ATOM 713 C CA . HIS A 1 103 ? 19.480 -24.408 -27.041 1.00 17.44 221 HIS B CA 1
ATOM 714 C C . HIS A 1 103 ? 19.855 -23.638 -25.773 1.00 16.91 221 HIS B C 1
ATOM 715 O O . HIS A 1 103 ? 19.162 -22.694 -25.431 1.00 17.71 221 HIS B O 1
ATOM 722 N N . ASP A 1 104 ? 20.932 -24.026 -25.088 1.00 16.76 222 ASP B N 1
ATOM 723 C CA . ASP A 1 104 ? 21.372 -23.322 -23.880 1.00 17.78 222 ASP B CA 1
ATOM 724 C C . ASP A 1 104 ? 22.611 -22.462 -24.136 1.00 17.66 222 ASP B C 1
ATOM 725 O O . ASP A 1 104 ? 23.334 -22.132 -23.196 1.00 16.10 222 ASP B O 1
ATOM 730 N N . GLN A 1 105 ? 22.862 -22.127 -25.401 1.00 16.70 223 GLN B N 1
ATOM 731 C CA . GLN A 1 105 ? 24.124 -21.501 -25.798 1.00 16.29 223 GLN B CA 1
ATOM 732 C C . GLN A 1 105 ? 23.963 -20.062 -26.253 1.00 17.81 223 GLN B C 1
ATOM 733 O O . GLN A 1 105 ? 24.914 -19.289 -26.189 1.00 19.88 223 GLN B O 1
ATOM 739 N N . ASP A 1 106 ? 22.772 -19.726 -26.738 1.00 15.54 224 ASP B N 1
ATOM 740 C CA . ASP A 1 106 ? 22.569 -18.443 -27.404 1.00 16.36 224 ASP B CA 1
ATOM 741 C C . ASP A 1 106 ? 21.222 -17.828 -27.076 1.00 16.08 224 ASP B C 1
ATOM 742 O O . ASP A 1 106 ? 20.386 -18.452 -26.429 1.00 16.58 224 ASP B O 1
ATOM 747 N N . VAL A 1 107 ? 21.023 -16.578 -27.503 1.00 16.07 225 VAL B N 1
ATOM 748 C CA . VAL A 1 107 ? 19.673 -16.029 -27.573 1.00 15.59 225 VAL B CA 1
ATOM 749 C C . VAL A 1 107 ? 19.437 -15.609 -29.008 1.00 15.65 225 VAL B C 1
ATOM 750 O O . VAL A 1 107 ? 20.396 -15.416 -29.751 1.00 16.83 225 VAL B O 1
ATOM 754 N N . PHE A 1 108 ? 18.174 -15.459 -29.390 1.00 15.61 226 PHE B N 1
ATOM 755 C CA . PHE A 1 108 ? 17.858 -14.830 -30.675 1.00 16.18 226 PHE B CA 1
ATOM 756 C C . PHE A 1 108 ? 17.074 -13.541 -30.435 1.00 16.40 226 PHE B C 1
ATOM 757 O O . PHE A 1 108 ? 16.289 -13.451 -29.495 1.00 15.73 226 PHE B O 1
ATOM 765 N N . SER A 1 109 ? 17.313 -12.529 -31.266 1.00 16.58 227 SER B N 1
ATOM 766 C CA . SER A 1 109 ? 16.561 -11.281 -31.173 1.00 16.89 227 SER B CA 1
ATOM 767 C C . SER A 1 109 ? 15.174 -11.449 -31.814 1.00 19.20 227 SER B C 1
ATOM 768 O O . SER A 1 109 ? 15.015 -12.179 -32.806 1.00 18.47 227 SER B O 1
ATOM 771 N N . PHE A 1 110 ? 14.165 -10.808 -31.226 1.00 18.12 228 PHE B N 1
ATOM 772 C CA . PHE A 1 110 ? 12.816 -10.889 -31.773 1.00 18.56 228 PHE B CA 1
ATOM 773 C C . PHE A 1 110 ? 12.771 -10.382 -33.218 1.00 20.74 228 PHE B C 1
ATOM 774 O O . PHE A 1 110 ? 12.010 -10.907 -34.027 1.00 21.83 228 PHE B O 1
ATOM 782 N N . TYR A 1 111 ? 13.576 -9.366 -33.523 1.00 20.90 229 TYR B N 1
ATOM 783 C CA . TYR A 1 111 ? 13.689 -8.857 -34.896 1.00 20.30 229 TYR B CA 1
ATOM 784 C C . TYR A 1 111 ? 15.109 -9.013 -35.431 1.00 23.34 229 TYR B C 1
ATOM 785 O O . TYR A 1 111 ? 16.070 -8.967 -34.666 1.00 23.24 229 TYR B O 1
ATOM 794 N N . PRO A 1 112 ? 15.249 -9.162 -36.760 1.00 26.49 230 PRO B N 1
ATOM 795 C CA . PRO A 1 112 ? 16.556 -9.143 -37.427 1.00 28.16 230 PRO B CA 1
ATOM 796 C C . PRO A 1 112 ? 17.425 -7.946 -37.012 1.00 29.04 230 PRO B C 1
ATOM 797 O O . PRO A 1 112 ? 16.890 -6.889 -36.654 1.00 28.71 230 PRO B O 1
ATOM 801 N N . GLU A 1 113 ? 18.743 -8.127 -37.045 1.00 27.54 231 GLU B N 1
ATOM 802 C CA . GLU A 1 113 ? 19.719 -7.088 -36.696 1.00 28.93 231 GLU B CA 1
ATOM 803 C C . GLU A 1 113 ? 19.552 -6.536 -35.282 1.00 29.23 231 GLU B C 1
ATOM 804 O O . GLU A 1 113 ? 20.066 -5.464 -34.955 1.00 26.30 231 GLU B O 1
ATOM 810 N N . GLY A 1 114 ? 18.866 -7.288 -34.432 1.00 25.50 232 GLY B N 1
ATOM 811 C CA . GLY A 1 114 ? 18.765 -6.935 -33.027 1.00 27.16 232 GLY B CA 1
ATOM 812 C C . GLY A 1 114 ? 17.938 -5.694 -32.764 1.00 25.70 232 GLY B C 1
ATOM 813 O O . GLY A 1 114 ? 18.043 -5.108 -31.687 1.00 26.86 232 GLY B O 1
ATOM 814 N N . ARG A 1 115 ? 17.105 -5.315 -33.728 1.00 25.74 233 ARG B N 1
ATOM 815 C CA . ARG A 1 115 ? 16.227 -4.151 -33.589 1.00 26.45 233 ARG B CA 1
ATOM 816 C C . ARG A 1 115 ? 15.247 -4.303 -32.420 1.00 25.39 233 ARG B C 1
ATOM 817 O O . ARG A 1 115 ? 14.609 -5.342 -32.271 1.00 27.30 233 ARG B O 1
ATOM 825 N N . PHE A 1 116 ? 15.115 -3.259 -31.606 1.00 26.32 234 PHE B N 1
ATOM 826 C CA . PHE A 1 116 ? 14.304 -3.352 -30.398 1.00 24.51 234 PHE B CA 1
ATOM 827 C C . PHE A 1 116 ? 12.811 -3.187 -30.688 1.00 23.48 234 PHE B C 1
ATOM 828 O O . PHE A 1 116 ? 12.417 -2.516 -31.650 1.00 26.65 234 PHE B O 1
ATOM 836 N N . CYS A 1 117 ? 11.978 -3.809 -29.852 1.00 23.28 235 CYS B N 1
ATOM 837 C CA . CYS A 1 117 ? 10.535 -3.588 -29.924 1.00 23.44 235 CYS B CA 1
ATOM 838 C C . CYS A 1 117 ? 10.199 -2.189 -29.432 1.00 22.04 235 CYS B C 1
ATOM 839 O O . CYS A 1 117 ? 10.868 -1.647 -28.555 1.00 21.74 235 CYS B O 1
ATOM 842 N N . ASN A 1 118 ? 9.144 -1.620 -29.999 1.00 22.33 236 ASN B N 1
ATOM 843 C CA . ASN A 1 118 ? 8.651 -0.318 -29.613 1.00 23.35 236 ASN B CA 1
ATOM 844 C C . ASN A 1 118 ? 7.423 -0.476 -28.730 1.00 25.16 236 ASN B C 1
ATOM 845 O O . ASN A 1 118 ? 6.306 -0.580 -29.229 1.00 26.51 236 ASN B O 1
ATOM 850 N N . GLY A 1 119 ? 7.644 -0.528 -27.420 1.00 21.83 237 GLY B N 1
ATOM 851 C CA . GLY A 1 119 ? 6.565 -0.709 -26.460 1.00 22.88 237 GLY B CA 1
ATOM 852 C C . GLY A 1 119 ? 6.234 -2.168 -26.197 1.00 22.38 237 GLY B C 1
ATOM 853 O O . GLY A 1 119 ? 6.505 -3.045 -27.024 1.00 21.18 237 GLY B O 1
ATOM 854 N N . PHE A 1 120 ? 5.635 -2.447 -25.042 1.00 24.65 238 PHE B N 1
ATOM 855 C CA . PHE A 1 120 ? 5.319 -3.828 -24.688 1.00 21.65 238 PHE B CA 1
ATOM 856 C C . PHE A 1 120 ? 4.216 -4.381 -25.591 1.00 23.87 238 PHE B C 1
ATOM 857 O O . PHE A 1 120 ? 4.103 -5.592 -25.771 1.00 23.21 238 PHE B O 1
ATOM 865 N N . GLU A 1 121 ? 3.412 -3.492 -26.173 1.00 24.88 239 GLU B N 1
ATOM 866 C CA . GLU A 1 121 ? 2.365 -3.926 -27.098 1.00 26.01 239 GLU B CA 1
ATOM 867 C C . GLU A 1 121 ? 2.970 -4.618 -28.309 1.00 24.70 239 GLU B C 1
ATOM 868 O O . GLU A 1 121 ? 2.434 -5.609 -28.792 1.00 23.73 239 GLU B O 1
ATOM 874 N N . GLU A 1 122 ? 4.089 -4.091 -28.797 1.00 22.40 240 GLU B N 1
ATOM 875 C CA . GLU A 1 122 ? 4.789 -4.724 -29.906 1.00 21.90 240 GLU B CA 1
ATOM 876 C C . GLU A 1 122 ? 5.483 -6.005 -29.474 1.00 21.30 240 GLU B C 1
ATOM 877 O O . GLU A 1 122 ? 5.577 -6.950 -30.257 1.00 22.98 240 GLU B O 1
ATOM 883 N N . VAL A 1 123 ? 5.974 -6.042 -28.231 1.00 21.37 241 VAL B N 1
ATOM 884 C CA . VAL A 1 123 ? 6.538 -7.289 -27.710 1.00 19.60 241 VAL B CA 1
ATOM 885 C C . VAL A 1 123 ? 5.507 -8.414 -27.821 1.00 21.46 241 VAL B C 1
ATOM 886 O O . VAL A 1 123 ? 5.804 -9.507 -28.315 1.00 21.60 241 VAL B O 1
ATOM 890 N N . LEU A 1 124 ? 4.293 -8.129 -27.365 1.00 21.77 242 LEU B N 1
ATOM 891 C CA . LEU A 1 124 ? 3.219 -9.108 -27.406 1.00 23.09 242 LEU B CA 1
ATOM 892 C C . LEU A 1 124 ? 2.882 -9.519 -28.831 1.00 24.03 242 LEU B C 1
ATOM 893 O O . LEU A 1 124 ? 2.746 -10.694 -29.123 1.00 24.29 242 LEU B O 1
ATOM 898 N N . ALA A 1 125 ? 2.750 -8.530 -29.712 1.00 22.58 243 ALA B N 1
ATOM 899 C CA . ALA A 1 125 ? 2.401 -8.811 -31.096 1.00 24.96 243 ALA B CA 1
ATOM 900 C C . ALA A 1 125 ? 3.460 -9.672 -31.777 1.00 23.35 243 ALA B C 1
ATOM 901 O O . ALA A 1 125 ? 3.139 -10.642 -32.458 1.00 24.70 243 ALA B O 1
ATOM 903 N N . ARG A 1 126 ? 4.724 -9.311 -31.585 1.00 21.69 244 ARG B N 1
ATOM 904 C CA . ARG A 1 126 ? 5.823 -10.012 -32.231 1.00 22.36 244 ARG B CA 1
ATOM 905 C C . ARG A 1 126 ? 5.995 -11.406 -31.636 1.00 23.17 244 ARG B C 1
ATOM 906 O O . ARG A 1 126 ? 6.319 -12.353 -32.349 1.00 23.22 244 ARG B O 1
ATOM 914 N N . TYR A 1 127 ? 5.767 -11.525 -30.326 1.00 22.11 245 TYR B N 1
ATOM 915 C CA . TYR A 1 127 ? 5.765 -12.834 -29.676 1.00 21.31 245 TYR B CA 1
ATOM 916 C C . TYR A 1 127 ? 4.781 -13.781 -30.387 1.00 23.42 245 TYR B C 1
ATOM 917 O O . TYR A 1 127 ? 5.133 -14.916 -30.729 1.00 22.39 245 TYR B O 1
ATOM 926 N N . ARG A 1 128 ? 3.560 -13.305 -30.618 1.00 24.53 246 ARG B N 1
ATOM 927 C CA . ARG A 1 128 ? 2.537 -14.133 -31.259 1.00 24.90 246 ARG B CA 1
ATOM 928 C C . ARG A 1 128 ? 2.926 -14.497 -32.689 1.00 25.43 246 ARG B C 1
ATOM 929 O O . ARG A 1 128 ? 2.619 -15.593 -33.156 1.00 27.11 246 ARG B O 1
ATOM 937 N N . GLU A 1 129 ? 3.588 -13.573 -33.384 1.00 25.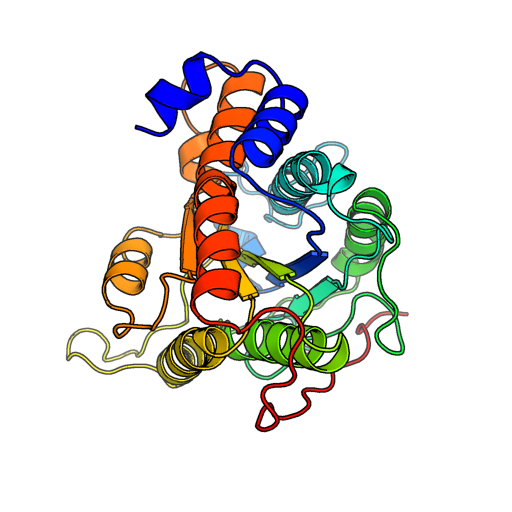38 247 GLU B N 1
ATOM 938 C CA . GLU A 1 129 ? 4.075 -13.854 -34.735 1.00 28.47 247 GLU B CA 1
ATOM 939 C C . GLU A 1 129 ? 5.117 -14.959 -34.745 1.00 26.77 247 GLU B C 1
ATOM 940 O O . GLU A 1 129 ? 5.136 -15.803 -35.635 1.00 28.18 247 GLU B O 1
ATOM 946 N N . ILE A 1 130 ? 6.003 -14.922 -33.755 1.00 24.05 248 ILE B N 1
ATOM 947 C CA . ILE A 1 130 ? 7.167 -15.798 -33.718 1.00 23.98 248 ILE B CA 1
ATOM 948 C C . ILE A 1 130 ? 6.825 -17.216 -33.266 1.00 25.45 248 ILE B C 1
ATOM 949 O O . ILE A 1 130 ? 7.297 -18.197 -33.853 1.00 24.34 248 ILE B O 1
ATOM 954 N N . VAL A 1 131 ? 6.000 -17.312 -32.226 1.00 24.85 249 VAL B N 1
ATOM 955 C CA . VAL A 1 131 ? 5.776 -18.579 -31.518 1.00 25.10 249 VAL B CA 1
ATOM 956 C C . VAL A 1 131 ? 5.470 -19.784 -32.418 1.00 28.61 249 VAL B C 1
ATOM 957 O O . VAL A 1 131 ? 6.126 -20.818 -32.289 1.00 26.23 249 VAL B O 1
ATOM 961 N N . PRO A 1 132 ? 4.498 -19.658 -33.343 1.00 28.75 250 PRO B N 1
ATOM 962 C CA . PRO A 1 132 ? 4.145 -20.879 -34.081 1.00 27.05 250 PRO B CA 1
ATOM 963 C C . PRO A 1 132 ? 5.267 -21.362 -34.994 1.00 29.74 250 PRO B C 1
ATOM 964 O O . PRO A 1 132 ? 5.259 -22.516 -35.428 1.00 32.72 250 PRO B O 1
ATOM 968 N N . GLN A 1 133 ? 6.235 -20.492 -35.260 1.00 25.02 251 GLN B N 1
ATOM 969 C CA . GLN A 1 133 ? 7.314 -20.817 -36.177 1.00 28.25 251 GLN B CA 1
ATOM 970 C C . GLN A 1 133 ? 8.497 -21.495 -35.499 1.00 27.28 251 GLN B C 1
ATOM 971 O O . GLN A 1 133 ? 9.397 -22.005 -36.174 1.00 28.33 251 GLN B O 1
ATOM 977 N N . LEU A 1 134 ? 8.500 -21.494 -34.169 1.00 24.57 252 LEU B N 1
ATOM 978 C CA . LEU A 1 134 ? 9.643 -22.005 -33.433 1.00 23.84 252 LEU B CA 1
ATOM 979 C C . LEU A 1 134 ? 9.594 -23.500 -33.247 1.00 25.05 252 LEU B C 1
ATOM 980 O O . LEU A 1 134 ? 8.518 -24.088 -33.171 1.00 27.41 252 LEU B O 1
ATOM 985 N N . LYS A 1 135 ? 10.777 -24.100 -33.175 1.00 22.08 253 LYS B N 1
ATOM 986 C CA . LYS A 1 135 ? 10.930 -25.482 -32.762 1.00 21.71 253 LYS B CA 1
ATOM 987 C C . LYS A 1 135 ? 11.448 -25.442 -31.322 1.00 21.18 253 LYS B C 1
ATOM 988 O O . LYS A 1 135 ? 12.584 -25.035 -31.084 1.00 23.07 253 LYS B O 1
ATOM 994 N N . LEU A 1 136 ? 10.615 -25.840 -30.366 1.00 18.67 254 LEU B N 1
ATOM 995 C CA . LEU A 1 136 ? 10.983 -25.744 -28.951 1.00 18.15 254 LEU B CA 1
ATOM 996 C C . LEU A 1 136 ? 12.026 -26.792 -28.606 1.00 19.41 254 LEU B C 1
ATOM 997 O O . LEU A 1 136 ? 11.945 -27.920 -29.095 1.00 19.39 254 LEU B O 1
ATOM 1002 N N . ALA A 1 137 ? 12.995 -26.449 -27.756 1.00 18.27 255 ALA B N 1
ATOM 1003 C CA . ALA A 1 137 ? 14.054 -27.399 -27.417 1.00 15.98 255 ALA B CA 1
ATOM 1004 C C . ALA A 1 137 ? 14.518 -27.267 -25.957 1.00 15.70 255 ALA B C 1
ATOM 1005 O O . ALA A 1 137 ? 13.708 -27.278 -25.029 1.00 17.14 255 ALA B O 1
ATOM 1007 N N . GLY A 1 138 ? 15.827 -27.160 -25.753 1.00 16.62 256 GLY B N 1
ATOM 1008 C CA . GLY A 1 138 ? 16.402 -27.054 -24.418 1.00 15.70 256 GLY B CA 1
ATOM 1009 C C . GLY A 1 138 ? 17.908 -27.219 -24.532 1.00 16.17 256 GLY B C 1
ATOM 1010 O O . GLY A 1 138 ? 18.453 -27.139 -25.631 1.00 17.27 256 GLY B O 1
ATOM 1011 N N . PRO A 1 139 ? 18.603 -27.434 -23.403 1.00 15.79 257 PRO B N 1
ATOM 1012 C CA . PRO A 1 139 ? 18.091 -27.403 -22.036 1.00 16.23 257 PRO B CA 1
ATOM 1013 C C . PRO A 1 139 ? 18.040 -25.954 -21.529 1.00 16.74 257 PRO B C 1
ATOM 1014 O O . PRO A 1 139 ? 17.945 -25.030 -22.350 1.00 15.64 257 PRO B O 1
ATOM 1018 N N . THR A 1 140 ? 18.107 -25.754 -20.216 1.00 15.96 258 THR B N 1
ATOM 1019 C CA . THR A 1 140 ? 17.856 -24.430 -19.645 1.00 15.61 258 THR B CA 1
ATOM 1020 C C . THR A 1 140 ? 19.086 -23.811 -18.976 1.00 14.79 258 THR B C 1
ATOM 1021 O O . THR A 1 140 ? 19.601 -24.311 -17.981 1.00 15.09 258 THR B O 1
ATOM 1025 N N . SER A 1 141 ? 19.529 -22.684 -19.534 1.00 15.10 259 SER B N 1
ATOM 1026 C CA . SER A 1 141 ? 20.565 -21.870 -18.915 1.00 14.27 259 SER B CA 1
ATOM 1027 C C . SER A 1 141 ? 20.144 -20.421 -19.057 1.00 15.54 259 SER B C 1
ATOM 1028 O O . SER A 1 141 ? 19.614 -20.041 -20.116 1.00 15.89 259 SER B O 1
ATOM 1031 N N . PHE A 1 142 ? 20.385 -19.616 -18.028 1.00 12.99 260 PHE B N 1
ATOM 1032 C CA . PHE A 1 142 ? 20.086 -18.183 -18.155 1.00 13.10 260 PHE B CA 1
ATOM 1033 C C . PHE A 1 142 ? 21.355 -17.383 -18.406 1.00 15.60 260 PHE B C 1
ATOM 1034 O O . PHE A 1 142 ? 21.308 -16.146 -18.475 1.00 14.44 260 PHE B O 1
ATOM 1042 N N . ALA A 1 143 ? 22.481 -18.061 -18.612 1.00 14.76 261 ALA B N 1
ATOM 1043 C CA . ALA A 1 143 ? 23.708 -17.331 -18.915 1.00 16.41 261 ALA B CA 1
ATOM 1044 C C . ALA A 1 143 ? 23.599 -16.548 -20.224 1.00 15.99 261 ALA B C 1
ATOM 1045 O O . ALA A 1 143 ? 23.965 -15.381 -20.253 1.00 15.82 261 ALA B O 1
ATOM 1047 N N . PRO A 1 144 ? 23.084 -17.160 -21.301 1.00 14.52 262 PRO B N 1
ATOM 1048 C CA . PRO A 1 144 ? 23.056 -16.351 -22.532 1.00 14.54 262 PRO B CA 1
ATOM 1049 C C . PRO A 1 144 ? 22.177 -15.098 -22.414 1.00 14.76 262 PRO B C 1
ATOM 1050 O O . PRO A 1 144 ? 22.604 -14.022 -22.859 1.00 14.28 262 PRO B O 1
ATOM 1054 N N . ILE A 1 145 ? 20.997 -15.211 -21.809 1.00 14.67 263 ILE B N 1
ATOM 1055 C CA . ILE A 1 145 ? 20.109 -14.052 -21.757 1.00 15.21 263 ILE B CA 1
ATOM 1056 C C . ILE A 1 145 ? 20.693 -13.001 -20.808 1.00 16.06 263 ILE B C 1
ATOM 1057 O O . ILE A 1 145 ? 20.604 -11.806 -21.094 1.00 14.76 263 ILE B O 1
ATOM 1062 N N . ILE A 1 146 ? 21.305 -13.411 -19.701 1.00 13.50 264 ILE B N 1
ATOM 1063 C CA . ILE A 1 146 ? 21.894 -12.423 -18.788 1.00 13.93 264 ILE B CA 1
ATOM 1064 C C . ILE A 1 146 ? 23.120 -11.753 -19.423 1.00 15.15 264 ILE B C 1
ATOM 1065 O O . ILE A 1 146 ? 23.314 -10.534 -19.302 1.00 15.73 264 ILE B O 1
ATOM 1070 N N . GLU A 1 147 ? 23.927 -12.530 -20.133 1.00 15.91 265 GLU B N 1
ATOM 1071 C CA . GLU A 1 147 ? 25.058 -11.977 -20.863 1.00 15.62 265 GLU B CA 1
ATOM 1072 C C . GLU A 1 147 ? 24.586 -11.013 -21.959 1.00 15.02 265 GLU B C 1
ATOM 1073 O O . GLU A 1 147 ? 25.224 -9.984 -22.198 1.00 15.36 265 GLU B O 1
ATOM 1079 N N . MET A 1 148 ? 23.487 -11.346 -22.642 1.00 15.39 266 MET B N 1
ATOM 1080 C CA . MET A 1 148 ? 22.929 -10.432 -23.648 1.00 14.83 266 MET B CA 1
ATOM 1081 C C . MET A 1 148 ? 22.553 -9.109 -22.973 1.00 15.36 266 MET B C 1
ATOM 1082 O O . MET A 1 148 ? 22.878 -8.020 -23.474 1.00 15.10 266 MET B O 1
ATOM 1087 N N . ALA A 1 149 ? 21.900 -9.194 -21.816 1.00 13.90 267 ALA B N 1
ATOM 1088 C CA . ALA A 1 149 ? 21.494 -7.976 -21.115 1.00 16.00 267 ALA B CA 1
ATOM 1089 C C . ALA A 1 149 ? 22.715 -7.152 -20.685 1.00 17.16 267 ALA B C 1
ATOM 1090 O O . ALA A 1 149 ? 22.683 -5.913 -20.755 1.00 15.07 267 ALA B O 1
ATOM 1092 N N . MET A 1 150 ? 23.793 -7.815 -20.259 1.00 15.90 268 MET B N 1
ATOM 1093 C CA . MET A 1 150 ? 25.022 -7.104 -19.892 1.00 14.93 268 MET B CA 1
ATOM 1094 C C . MET A 1 150 ? 25.573 -6.307 -21.069 1.00 16.27 268 MET B C 1
ATOM 1095 O O . MET A 1 150 ? 25.992 -5.160 -20.904 1.00 15.16 268 MET B O 1
ATOM 1100 N N . THR A 1 151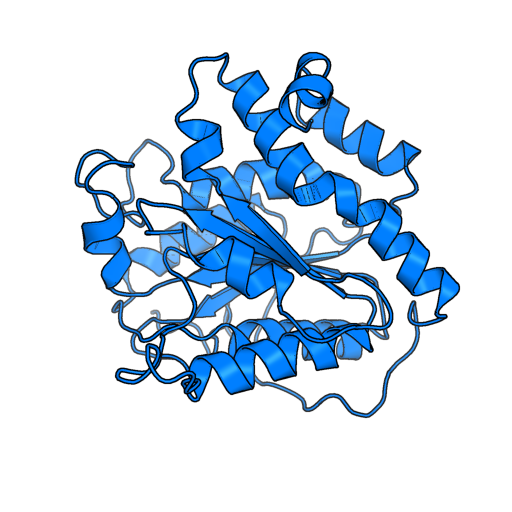 ? 25.581 -6.928 -22.246 1.00 14.81 269 THR B N 1
ATOM 1101 C CA . THR A 1 151 ? 26.064 -6.260 -23.452 1.00 15.69 269 THR B CA 1
ATOM 1102 C C . THR A 1 151 ? 25.207 -5.041 -23.722 1.00 18.65 269 THR B C 1
ATOM 1103 O O . THR A 1 151 ? 25.750 -3.969 -24.002 1.00 18.69 269 THR B O 1
ATOM 1107 N N . VAL A 1 152 ? 23.885 -5.181 -23.607 1.00 16.30 270 VAL B N 1
ATOM 1108 C CA . VAL A 1 152 ? 23.004 -4.039 -23.904 1.00 16.03 270 VAL B CA 1
ATOM 1109 C C . VAL A 1 152 ? 23.271 -2.909 -22.921 1.00 16.74 270 VAL B C 1
ATOM 1110 O O . VAL A 1 152 ? 23.365 -1.742 -23.320 1.00 15.18 270 VAL B O 1
ATOM 1114 N N . VAL A 1 153 ? 23.397 -3.239 -21.637 1.00 14.34 271 VAL B N 1
ATOM 1115 C CA . VAL A 1 153 ? 23.678 -2.200 -20.639 1.00 14.73 271 VAL B CA 1
ATOM 1116 C C . VAL A 1 153 ? 24.984 -1.475 -20.956 1.00 17.00 271 VAL B C 1
ATOM 1117 O O . VAL A 1 153 ? 25.050 -0.243 -20.934 1.00 16.17 271 VAL B O 1
ATOM 1121 N N . GLU A 1 154 ? 26.020 -2.230 -21.275 1.00 17.26 272 GLU B N 1
ATOM 1122 C CA . GLU A 1 154 ? 27.315 -1.654 -21.608 1.00 18.27 272 GLU B CA 1
ATOM 1123 C C . GLU A 1 154 ? 27.221 -0.767 -22.849 1.00 16.32 272 GLU B C 1
ATOM 1124 O O . GLU A 1 154 ? 27.755 0.358 -22.854 1.00 17.85 272 GLU B O 1
ATOM 1130 N N . GLN A 1 155 ? 26.541 -1.254 -23.888 1.00 17.07 273 GLN B N 1
ATOM 1131 C CA . GLN A 1 155 ? 26.397 -0.498 -25.129 1.00 17.89 273 GLN B CA 1
ATOM 1132 C C . GLN A 1 155 ? 25.579 0.777 -24.917 1.00 17.51 273 GLN B C 1
ATOM 1133 O O . GLN A 1 155 ? 25.726 1.741 -25.680 1.00 20.05 273 GLN B O 1
ATOM 1139 N N . SER A 1 156 ? 24.721 0.792 -23.896 1.00 16.11 274 SER B N 1
ATOM 1140 C CA . SER A 1 156 ? 23.917 1.991 -23.570 1.00 16.55 274 SER B CA 1
ATOM 1141 C C . SER A 1 156 ? 24.686 3.045 -22.787 1.00 19.27 274 SER B C 1
ATOM 1142 O O . SER A 1 156 ? 24.121 4.093 -22.428 1.00 18.79 274 SER B O 1
ATOM 1145 N N . SER A 1 157 ? 25.966 2.773 -22.543 1.00 16.74 275 SER B N 1
ATOM 1146 C CA . SER A 1 157 ? 26.828 3.591 -21.684 1.00 17.55 275 SER B CA 1
ATOM 1147 C C . SER A 1 157 ? 26.337 3.593 -20.243 1.00 17.57 275 SER B C 1
ATOM 1148 O O . SER A 1 157 ? 26.370 4.612 -19.561 1.00 20.01 275 SER B O 1
ATOM 1151 N N . GLY A 1 158 ? 25.918 2.427 -19.745 1.00 18.34 276 GLY B N 1
ATOM 1152 C CA . GLY A 1 158 ? 25.627 2.324 -18.328 1.00 18.08 276 GLY B CA 1
ATOM 1153 C C . GLY A 1 158 ? 24.272 2.830 -17.875 1.00 17.29 276 GLY B C 1
ATOM 1154 O O . GLY A 1 158 ? 24.101 3.187 -16.710 1.00 17.71 276 GLY B O 1
ATOM 1155 N N . GLN A 1 159 ? 23.303 2.861 -18.782 1.00 17.52 277 GLN B N 1
ATOM 1156 C CA . GLN A 1 159 ? 21.970 3.253 -18.364 1.00 16.70 277 GLN B CA 1
ATOM 1157 C C . GLN A 1 159 ? 21.325 2.093 -17.610 1.00 16.31 277 GLN B C 1
ATOM 1158 O O . GLN A 1 159 ? 21.632 0.938 -17.871 1.00 17.00 277 GLN B O 1
ATOM 1164 N N . TYR A 1 160 ? 20.482 2.414 -16.636 1.00 15.45 278 TYR B N 1
ATOM 1165 C CA . TYR A 1 160 ? 19.899 1.400 -15.758 1.00 16.28 278 TYR B CA 1
ATOM 1166 C C . TYR A 1 160 ? 18.882 0.532 -16.499 1.00 17.25 278 TYR B C 1
ATOM 1167 O O . TYR A 1 160 ? 17.967 1.047 -17.156 1.00 16.22 278 TYR B O 1
ATOM 1176 N N . HIS A 1 161 ? 19.060 -0.792 -16.418 1.00 16.02 279 HIS B N 1
ATOM 1177 C CA . HIS A 1 161 ? 18.145 -1.726 -17.064 1.00 15.51 279 HIS B CA 1
ATOM 1178 C C . HIS A 1 161 ? 17.590 -2.732 -16.073 1.00 14.67 279 HIS B C 1
ATOM 1179 O O . HIS A 1 161 ? 18.280 -3.124 -15.132 1.00 15.90 279 HIS B O 1
ATOM 1186 N N . VAL A 1 162 ? 16.344 -3.131 -16.308 1.00 14.52 280 VAL B N 1
ATOM 1187 C CA . VAL A 1 162 ? 15.759 -4.295 -15.662 1.00 15.80 280 VAL B CA 1
ATOM 1188 C C . VAL A 1 162 ? 15.608 -5.384 -16.703 1.00 16.28 280 VAL B C 1
ATOM 1189 O O . VAL A 1 162 ? 14.942 -5.172 -17.715 1.00 15.16 280 VAL B O 1
ATOM 1193 N N . LEU A 1 163 ? 16.244 -6.532 -16.475 1.00 14.95 281 LEU B N 1
ATOM 1194 C CA . LEU A 1 163 ? 16.051 -7.708 -17.307 1.00 16.03 281 LEU B CA 1
ATOM 1195 C C . LEU A 1 163 ? 14.989 -8.574 -16.670 1.00 14.93 281 LEU B C 1
ATOM 1196 O O . LEU A 1 163 ? 15.142 -8.976 -15.518 1.00 14.91 281 LEU B O 1
ATOM 1201 N N . VAL A 1 164 ? 13.927 -8.867 -17.416 1.00 16.94 282 VAL B N 1
ATOM 1202 C CA . VAL A 1 164 ? 12.903 -9.791 -16.960 1.00 16.92 282 VAL B CA 1
ATOM 1203 C C . VAL A 1 164 ? 12.986 -11.044 -17.809 1.00 15.72 282 VAL B C 1
ATOM 1204 O O . VAL A 1 164 ? 12.817 -10.979 -19.026 1.00 16.28 282 VAL B O 1
ATOM 1208 N N . ILE A 1 165 ? 13.308 -12.164 -17.161 1.00 14.88 283 ILE B N 1
ATOM 1209 C CA . ILE A 1 165 ? 13.385 -13.473 -17.795 1.00 15.33 283 ILE B CA 1
ATOM 1210 C C . ILE A 1 165 ? 12.123 -14.204 -17.426 1.00 15.76 283 ILE B C 1
ATOM 1211 O O . ILE A 1 165 ? 11.805 -14.290 -16.240 1.00 16.81 283 ILE B O 1
ATOM 1216 N N . ILE A 1 166 ? 11.391 -14.705 -18.414 1.00 15.95 284 ILE B N 1
ATOM 1217 C CA . ILE A 1 166 ? 10.177 -15.444 -18.109 1.00 17.38 284 ILE B CA 1
ATOM 1218 C C . ILE A 1 166 ? 10.429 -16.876 -18.555 1.00 17.02 284 ILE B C 1
ATOM 1219 O O . ILE A 1 166 ? 10.703 -17.132 -19.722 1.00 16.49 284 ILE B O 1
ATOM 1224 N N . ALA A 1 167 ? 10.383 -17.799 -17.601 1.00 16.46 285 ALA B N 1
ATOM 1225 C CA . ALA A 1 167 ? 10.847 -19.158 -17.824 1.00 17.03 285 ALA B CA 1
ATOM 1226 C C . ALA A 1 167 ? 9.913 -20.174 -17.191 1.00 17.96 285 ALA B C 1
ATOM 1227 O O . ALA A 1 167 ? 9.197 -19.862 -16.228 1.00 17.64 285 ALA B O 1
ATOM 1229 N N . ASP A 1 168 ? 9.939 -21.396 -17.722 1.00 16.43 286 ASP B N 1
ATOM 1230 C CA . ASP A 1 168 ? 9.095 -22.467 -17.173 1.00 18.21 286 ASP B CA 1
ATOM 1231 C C . ASP A 1 168 ? 9.889 -23.535 -16.428 1.00 18.33 286 ASP B C 1
ATOM 1232 O O . ASP A 1 168 ? 9.343 -24.586 -16.099 1.00 20.04 286 ASP B O 1
ATOM 1237 N N . GLY A 1 169 ? 11.171 -23.293 -16.170 1.00 17.39 287 GLY B N 1
ATOM 1238 C CA . GLY A 1 169 ? 11.927 -24.215 -15.337 1.00 20.34 287 GLY B CA 1
ATOM 1239 C C . GLY A 1 169 ? 13.153 -23.608 -14.691 1.00 17.60 287 GLY B C 1
ATOM 1240 O O . GLY A 1 169 ? 13.647 -22.562 -15.129 1.00 17.09 287 GLY B O 1
ATOM 1241 N N . GLN A 1 170 ? 13.641 -24.270 -13.647 1.00 18.51 288 GLN B N 1
ATOM 1242 C CA . GLN A 1 170 ? 14.916 -23.931 -13.043 1.00 18.95 288 GLN B CA 1
ATOM 1243 C C . GLN A 1 170 ? 16.054 -24.180 -14.020 1.00 18.50 288 GLN B C 1
ATOM 1244 O O . GLN A 1 170 ? 15.876 -24.853 -15.042 1.00 17.69 288 GLN B O 1
ATOM 1250 N N . VAL A 1 171 ? 17.228 -23.636 -13.723 1.00 17.12 289 VAL B N 1
ATOM 1251 C CA . VAL A 1 171 ? 18.418 -23.954 -14.499 1.00 17.99 289 VAL B CA 1
ATOM 1252 C C . VAL A 1 171 ? 18.647 -25.469 -14.469 1.00 15.68 289 VAL B C 1
ATOM 1253 O O . VAL A 1 171 ? 18.471 -26.114 -13.435 1.00 17.91 289 VAL B O 1
ATOM 1257 N N . THR A 1 172 ? 18.983 -26.032 -15.621 1.00 14.83 290 THR B N 1
ATOM 1258 C CA . THR A 1 172 ? 19.216 -27.469 -15.706 1.00 15.58 290 THR B CA 1
ATOM 1259 C C . THR A 1 172 ? 20.247 -27.904 -14.675 1.00 17.21 290 THR B C 1
ATOM 1260 O O . THR A 1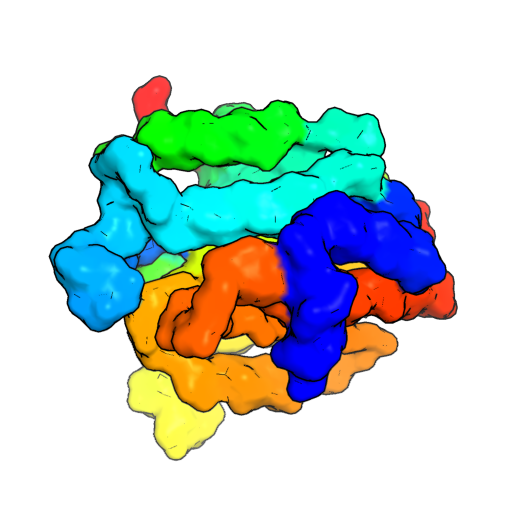 172 ? 21.317 -27.305 -14.557 1.00 16.74 290 THR B O 1
ATOM 1264 N N . ARG A 1 173 ? 19.906 -28.953 -13.919 1.00 17.16 291 ARG B N 1
ATOM 1265 C CA . ARG A 1 173 ? 20.777 -29.470 -12.868 1.00 16.60 291 ARG B CA 1
ATOM 1266 C C . ARG A 1 173 ? 21.645 -30.638 -13.346 1.00 17.43 291 ARG B C 1
ATOM 1267 O O . ARG A 1 173 ? 21.360 -31.265 -14.368 1.00 17.27 291 ARG B O 1
ATOM 1275 N N . SER A 1 174 ? 22.704 -30.902 -12.596 1.00 16.40 292 SER B N 1
ATOM 1276 C CA . SER A 1 174 ? 23.544 -32.069 -12.830 1.00 18.56 292 SER B CA 1
ATOM 1277 C C . SER A 1 174 ? 22.803 -33.342 -12.445 1.00 17.19 292 SER B C 1
ATOM 1278 O O . SER A 1 174 ? 22.012 -33.357 -11.498 1.00 17.66 292 SER B O 1
ATOM 1281 N N . VAL A 1 175 ? 23.073 -34.425 -13.162 1.00 16.79 293 VAL B N 1
ATOM 1282 C CA . VAL A 1 175 ? 22.524 -35.708 -12.742 1.00 19.46 293 VAL B CA 1
ATOM 1283 C C . VAL A 1 175 ? 23.066 -36.053 -11.353 1.00 19.54 293 VAL B C 1
ATOM 1284 O O . VAL A 1 175 ? 22.430 -36.782 -10.593 1.00 19.18 293 VAL B O 1
ATOM 1288 N N . ASP A 1 176 ? 24.224 -35.494 -11.005 1.00 18.44 294 ASP B N 1
ATOM 1289 C CA . ASP A 1 176 ? 24.819 -35.767 -9.697 1.00 20.88 294 ASP B CA 1
ATOM 1290 C C . ASP A 1 176 ? 24.626 -34.599 -8.736 1.00 20.51 294 ASP B C 1
ATOM 1291 O O . ASP A 1 176 ? 25.470 -34.349 -7.885 1.00 20.30 294 ASP B O 1
ATOM 1296 N N . THR A 1 177 ? 23.500 -33.899 -8.867 1.00 18.24 295 THR B N 1
ATOM 1297 C CA . THR A 1 177 ? 23.197 -32.766 -7.987 1.00 19.33 295 THR B CA 1
ATOM 1298 C C . THR A 1 177 ? 23.151 -33.182 -6.505 1.00 20.56 295 THR B C 1
ATOM 1299 O O . THR A 1 177 ? 23.530 -32.403 -5.627 1.00 20.58 295 THR B O 1
ATOM 1303 N N . GLU A 1 178 ? 22.733 -34.415 -6.219 1.00 19.95 296 GLU B N 1
ATOM 1304 C CA . GLU A 1 178 ? 22.609 -34.858 -4.832 1.00 23.86 296 GLU B CA 1
ATOM 1305 C C . GLU A 1 178 ? 23.972 -34.929 -4.152 1.00 21.70 296 GLU B C 1
ATOM 1306 O O . GLU A 1 178 ? 24.066 -34.942 -2.923 1.00 22.77 296 GLU B O 1
ATOM 1312 N N . HIS A 1 179 ? 25.035 -34.991 -4.943 1.00 21.44 297 HIS B N 1
ATOM 1313 C CA . HIS A 1 179 ? 26.368 -35.027 -4.374 1.00 21.75 297 HIS B CA 1
ATOM 1314 C C . HIS A 1 179 ? 27.051 -33.680 -4.473 1.00 23.96 297 HIS B C 1
ATOM 1315 O O . HIS A 1 179 ? 28.271 -33.597 -4.380 1.00 25.45 297 HIS B O 1
ATOM 1322 N N . GLY A 1 180 ? 26.249 -32.628 -4.659 1.00 21.98 298 GLY B N 1
ATOM 1323 C CA . GLY A 1 180 ? 26.735 -31.262 -4.598 1.00 22.91 298 GLY B CA 1
ATOM 1324 C C . GLY A 1 180 ? 27.361 -30.749 -5.883 1.00 24.35 298 GLY B C 1
ATOM 1325 O O . GLY A 1 180 ? 27.976 -29.684 -5.895 1.00 26.84 298 GLY B O 1
ATOM 1326 N N . ARG A 1 181 ? 27.211 -31.489 -6.973 1.00 21.40 299 ARG B N 1
ATOM 1327 C CA . ARG A 1 181 ? 27.828 -31.059 -8.223 1.00 23.28 299 ARG B CA 1
ATOM 1328 C C . ARG A 1 181 ? 26.923 -30.130 -9.023 1.00 23.26 299 ARG B C 1
ATOM 1329 O O . ARG A 1 181 ? 25.706 -30.328 -9.082 1.00 20.93 299 ARG B O 1
ATOM 1337 N N . LEU A 1 182 ? 27.534 -29.101 -9.612 1.00 24.97 300 LEU B N 1
ATOM 1338 C CA . LEU A 1 182 ? 26.826 -28.152 -10.470 1.00 21.78 300 LEU B CA 1
ATOM 1339 C C . LEU A 1 182 ? 26.915 -28.553 -11.928 1.00 21.54 300 LEU B C 1
ATOM 1340 O O . LEU A 1 182 ? 27.918 -29.110 -12.382 1.00 22.07 300 LEU B O 1
ATOM 1345 N N . SER A 1 183 ? 25.852 -28.267 -12.664 1.00 18.23 301 SER B N 1
ATOM 1346 C CA . SER A 1 183 ? 25.871 -28.437 -14.103 1.00 16.85 301 SER B CA 1
ATOM 1347 C C . SER A 1 183 ? 26.628 -27.258 -14.721 1.00 19.03 301 SER B C 1
ATOM 1348 O O . SER A 1 183 ? 26.786 -26.210 -14.077 1.00 18.11 301 SER B O 1
ATOM 1351 N N . PRO A 1 184 ? 27.085 -27.418 -15.967 1.00 18.48 302 PRO B N 1
ATOM 1352 C CA . PRO A 1 184 ? 27.672 -26.263 -16.659 1.00 20.40 302 PRO B CA 1
ATOM 1353 C C . PRO A 1 184 ? 26.661 -25.117 -16.742 1.00 19.42 302 PRO B C 1
ATOM 1354 O O . PRO A 1 184 ? 27.038 -23.939 -16.630 1.00 18.84 302 PRO B O 1
ATOM 1358 N N . GLN A 1 185 ? 25.383 -25.456 -16.922 1.00 18.30 303 GLN B N 1
ATOM 1359 C CA . GLN A 1 185 ? 24.335 -24.431 -17.021 1.00 17.33 303 GLN B CA 1
ATOM 1360 C C . GLN A 1 185 ? 24.261 -23.619 -15.730 1.00 16.06 303 GLN B C 1
ATOM 1361 O O . GLN A 1 185 ? 24.149 -22.382 -15.747 1.00 16.41 303 GLN B O 1
ATOM 1367 N N . GLU A 1 186 ? 24.326 -24.308 -14.601 1.00 15.99 304 GLU B N 1
ATOM 1368 C CA . GLU A 1 186 ? 24.281 -23.626 -13.315 1.00 16.85 304 GLU B CA 1
ATOM 1369 C C . GLU A 1 186 ? 25.514 -22.772 -13.084 1.00 16.82 304 GLU B C 1
ATOM 1370 O O . GLU A 1 186 ? 25.412 -21.619 -12.657 1.00 17.56 304 GLU B O 1
ATOM 1376 N N . GLN A 1 187 ? 26.676 -23.336 -13.383 1.00 18.01 305 GLN B N 1
ATOM 1377 C CA . GLN A 1 187 ? 27.935 -22.634 -13.204 1.00 20.18 305 GLN B CA 1
ATOM 1378 C C . GLN A 1 187 ? 27.932 -21.336 -14.009 1.00 18.97 305 GLN B C 1
ATOM 1379 O O . GLN A 1 187 ? 28.208 -20.256 -13.479 1.00 18.05 305 GLN B O 1
ATOM 1385 N N . LYS A 1 188 ? 27.606 -21.450 -15.291 1.00 16.29 306 LYS B N 1
ATOM 1386 C CA . LYS A 1 188 ? 27.613 -20.273 -16.155 1.00 16.88 306 LYS B CA 1
ATOM 1387 C C . LYS A 1 188 ? 26.530 -19.276 -15.758 1.00 18.44 306 LYS B C 1
ATOM 1388 O O . LYS A 1 188 ? 26.737 -18.055 -15.864 1.00 16.76 306 LYS B O 1
ATOM 1394 N N . THR A 1 189 ? 25.372 -19.772 -15.318 1.00 14.99 307 THR B N 1
ATOM 1395 C CA . THR A 1 189 ? 24.282 -18.851 -14.959 1.00 16.58 307 THR B CA 1
ATOM 1396 C C . THR A 1 189 ? 24.633 -18.070 -13.693 1.00 16.67 307 THR B C 1
ATOM 1397 O O . THR A 1 189 ? 24.418 -16.863 -13.614 1.00 16.05 307 THR B O 1
ATOM 1401 N N . VAL A 1 190 ? 25.193 -18.752 -12.701 1.00 17.27 308 VAL B N 1
ATOM 1402 C CA . VAL A 1 190 ? 25.611 -18.082 -11.482 1.00 16.94 308 VAL B CA 1
ATOM 1403 C C . VAL A 1 190 ? 26.746 -17.114 -11.767 1.00 18.25 308 VAL B C 1
ATOM 1404 O O . VAL A 1 190 ? 26.713 -15.977 -11.299 1.00 18.42 308 VAL B O 1
ATOM 1408 N N . ASP A 1 191 ? 27.730 -17.539 -12.556 1.00 18.34 309 ASP B N 1
ATOM 1409 C CA . ASP A 1 191 ? 28.809 -16.631 -12.931 1.00 18.91 309 ASP B CA 1
ATOM 1410 C C . ASP A 1 191 ? 28.243 -15.373 -13.600 1.00 18.97 309 ASP B C 1
ATOM 1411 O O . ASP A 1 191 ? 28.719 -14.261 -13.350 1.00 19.36 309 ASP B O 1
ATOM 1416 N N . ALA A 1 192 ? 27.222 -15.541 -14.440 1.00 15.07 310 ALA B N 1
ATOM 1417 C CA . ALA A 1 192 ? 26.655 -14.378 -15.147 1.00 14.78 310 ALA B CA 1
ATOM 1418 C C . ALA A 1 192 ? 25.914 -13.440 -14.179 1.00 17.61 310 ALA B C 1
ATOM 1419 O O . ALA A 1 192 ? 26.009 -12.220 -14.299 1.00 16.36 310 ALA B O 1
ATOM 1421 N N . ILE A 1 193 ? 25.178 -13.995 -13.222 1.00 15.66 311 ILE B N 1
ATOM 1422 C CA . ILE A 1 193 ? 24.477 -13.176 -12.239 1.00 17.46 311 ILE B CA 1
ATOM 1423 C C . ILE A 1 193 ? 25.499 -12.365 -11.457 1.00 18.03 311 ILE B C 1
ATOM 1424 O O . ILE A 1 193 ? 25.321 -11.167 -11.218 1.00 17.25 311 ILE B O 1
ATOM 1429 N N . VAL A 1 194 ? 26.604 -12.999 -11.086 1.00 17.72 312 VAL B N 1
ATOM 1430 C CA . VAL A 1 194 ? 27.634 -12.305 -10.317 1.00 17.87 312 VAL B CA 1
ATOM 1431 C C . VAL A 1 194 ? 28.307 -11.203 -11.143 1.00 20.59 312 VAL B C 1
ATOM 1432 O O . VAL A 1 194 ? 28.473 -10.057 -10.676 1.00 18.18 312 VAL B O 1
ATOM 1436 N N . LYS A 1 195 ? 28.680 -11.537 -12.373 1.00 17.79 313 LYS B N 1
ATOM 1437 C CA . LYS A 1 195 ? 29.331 -10.560 -13.233 1.00 18.64 313 LYS B CA 1
ATOM 1438 C C . LYS A 1 195 ? 28.369 -9.411 -13.533 1.00 19.91 313 LYS B C 1
ATOM 1439 O O . LYS A 1 195 ? 28.786 -8.251 -13.613 1.00 20.15 313 LYS B O 1
ATOM 1445 N N . ALA A 1 196 ? 27.078 -9.717 -13.656 1.00 18.68 314 ALA B N 1
ATOM 1446 C CA . ALA A 1 196 ? 26.076 -8.676 -13.937 1.00 18.17 314 ALA B CA 1
ATOM 1447 C C . ALA A 1 196 ? 26.045 -7.604 -12.851 1.00 18.69 314 ALA B C 1
ATOM 1448 O O . ALA A 1 196 ? 25.672 -6.460 -13.125 1.00 18.42 314 ALA B O 1
ATOM 1450 N N . SER A 1 197 ? 26.404 -7.977 -11.623 1.00 17.78 315 SER B N 1
ATOM 1451 C CA . SER A 1 197 ? 26.376 -7.039 -10.501 1.00 18.53 315 SER B CA 1
ATOM 1452 C C . SER A 1 197 ? 27.470 -5.976 -10.612 1.00 20.71 315 SER B C 1
ATOM 1453 O O . SER A 1 197 ? 27.538 -5.072 -9.767 1.00 20.47 315 SER B O 1
ATOM 1456 N N . THR A 1 198 ? 28.322 -6.069 -11.632 1.00 18.94 316 THR B N 1
ATOM 1457 C CA . THR A 1 198 ? 29.294 -5.006 -11.909 1.00 21.04 316 THR B CA 1
ATOM 1458 C C . THR A 1 198 ? 28.696 -3.946 -12.827 1.00 20.77 316 THR B C 1
ATOM 1459 O O . THR A 1 198 ? 29.385 -2.995 -13.222 1.00 23.27 316 THR B O 1
ATOM 1463 N N . LEU A 1 199 ? 27.419 -4.107 -13.162 1.00 19.05 317 LEU B N 1
ATOM 1464 C CA . LEU A 1 199 ? 26.713 -3.191 -14.076 1.00 18.65 317 LEU B CA 1
ATOM 1465 C C . LEU A 1 199 ? 25.412 -2.712 -13.445 1.00 18.02 317 LEU B C 1
ATOM 1466 O O . LEU A 1 199 ? 24.899 -3.352 -12.544 1.00 17.24 317 LEU B O 1
ATOM 1471 N N . PRO A 1 200 ? 24.854 -1.585 -13.933 1.00 15.82 318 PRO B N 1
ATOM 1472 C CA . PRO A 1 200 ? 23.567 -1.103 -13.417 1.00 15.55 318 PRO B CA 1
ATOM 1473 C C . PRO A 1 200 ? 22.392 -1.876 -14.000 1.00 17.80 318 PRO B C 1
ATOM 1474 O O . PRO A 1 200 ? 21.640 -1.390 -14.853 1.00 16.97 318 PRO B O 1
ATOM 1478 N N . LEU A 1 201 ? 22.246 -3.099 -13.514 1.00 16.50 319 LEU B N 1
ATOM 1479 C CA . LEU A 1 201 ? 21.328 -4.067 -14.089 1.00 18.01 319 LEU B CA 1
ATOM 1480 C C . LEU A 1 201 ? 20.625 -4.827 -12.972 1.00 16.10 319 LEU B C 1
ATOM 1481 O O . LEU A 1 201 ? 21.268 -5.319 -12.027 1.00 20.84 319 LEU B O 1
ATOM 1486 N N . SER A 1 202 ? 19.303 -4.876 -13.050 1.00 15.47 320 SER B N 1
ATOM 1487 C CA . SER A 1 202 ? 18.533 -5.711 -12.132 1.00 16.97 320 SER B CA 1
ATOM 1488 C C . SER A 1 202 ? 17.942 -6.868 -12.892 1.00 18.11 320 SER B C 1
ATOM 1489 O O . SER A 1 202 ? 17.454 -6.673 -13.995 1.00 16.62 320 SER B O 1
ATOM 1492 N N . ILE A 1 203 ? 17.985 -8.058 -12.303 1.00 14.93 321 ILE B N 1
ATOM 1493 C CA . ILE A 1 203 ? 17.489 -9.266 -12.962 1.00 15.85 321 ILE B CA 1
ATOM 1494 C C . ILE A 1 203 ? 16.299 -9.838 -12.212 1.00 16.03 321 ILE B C 1
ATOM 1495 O O . ILE A 1 203 ? 16.370 -10.047 -10.996 1.00 16.18 321 ILE B O 1
ATOM 1500 N N . VAL A 1 204 ? 15.202 -10.063 -12.930 1.00 14.48 322 VAL B N 1
ATOM 1501 C CA . VAL A 1 204 ? 14.009 -10.670 -12.357 1.00 16.69 322 VAL B CA 1
ATOM 1502 C C . VAL A 1 204 ? 13.687 -11.929 -13.136 1.00 15.75 322 VAL B C 1
ATOM 1503 O O . VAL A 1 204 ? 13.421 -11.864 -14.332 1.00 15.23 322 VAL B O 1
ATOM 1507 N N . LEU A 1 205 ? 13.719 -13.067 -12.448 1.00 16.11 323 LEU B N 1
ATOM 1508 C CA . LEU A 1 205 ? 13.365 -14.335 -13.054 1.00 15.51 323 LEU B CA 1
ATOM 1509 C C . LEU A 1 205 ? 11.935 -14.620 -12.666 1.00 15.68 323 LEU B C 1
ATOM 1510 O O . LEU A 1 205 ? 11.632 -14.750 -11.471 1.00 16.65 323 LEU B O 1
ATOM 1515 N N . VAL A 1 206 ? 11.060 -14.651 -13.658 1.00 15.43 324 VAL B N 1
ATOM 1516 C CA . VAL A 1 206 ? 9.647 -14.902 -13.461 1.00 15.02 324 VAL B CA 1
ATOM 1517 C C . VAL A 1 206 ? 9.349 -16.349 -13.848 1.00 17.40 324 VAL B C 1
ATOM 1518 O O . VAL A 1 206 ? 9.568 -16.759 -14.992 1.00 17.43 324 VAL B O 1
ATOM 1522 N N . GLY A 1 207 ? 8.867 -17.131 -12.886 1.00 18.30 325 GLY B N 1
ATOM 1523 C CA . GLY A 1 207 ? 8.556 -18.519 -13.156 1.00 18.61 325 GLY B CA 1
ATOM 1524 C C . GLY A 1 207 ? 7.100 -18.684 -13.518 1.00 19.22 325 GLY B C 1
ATOM 1525 O O . GLY A 1 207 ? 6.224 -18.278 -12.756 1.00 21.64 325 GLY B O 1
ATOM 1526 N N . VAL A 1 208 ? 6.844 -19.281 -14.683 1.00 18.35 326 VAL B N 1
ATOM 1527 C CA . VAL A 1 208 ? 5.484 -19.582 -15.099 1.00 21.42 326 VAL B CA 1
ATOM 1528 C C . VAL A 1 208 ? 5.319 -21.094 -15.170 1.00 20.01 326 VAL B C 1
ATOM 1529 O O . VAL A 1 208 ? 6.300 -21.836 -15.180 1.00 19.31 326 VAL B O 1
ATOM 1533 N N . GLY A 1 209 ? 4.075 -21.553 -15.184 1.00 23.31 327 GLY B N 1
ATOM 1534 C CA . GLY A 1 209 ? 3.806 -22.978 -15.252 1.00 20.90 327 GLY B CA 1
ATOM 1535 C C . GLY A 1 209 ? 4.037 -23.741 -13.953 1.00 21.84 327 GLY B C 1
ATOM 1536 O O . GLY A 1 209 ? 4.258 -23.149 -12.892 1.00 23.42 327 GLY B O 1
ATOM 1537 N N . ASP A 1 210 ? 3.989 -25.067 -14.041 1.00 22.42 328 ASP B N 1
ATOM 1538 C CA . ASP A 1 210 ? 3.983 -25.939 -12.865 1.00 22.34 328 ASP B CA 1
ATOM 1539 C C . ASP A 1 210 ? 5.320 -26.068 -12.140 1.00 23.82 328 ASP B C 1
ATOM 1540 O O . ASP A 1 210 ? 5.369 -26.540 -10.997 1.00 25.20 328 ASP B O 1
ATOM 1545 N N . GLY A 1 211 ? 6.407 -25.708 -12.814 1.00 22.95 329 GLY B N 1
ATOM 1546 C CA . GLY A 1 211 ? 7.730 -25.897 -12.255 1.00 23.79 329 GLY B CA 1
ATOM 1547 C C . GLY A 1 211 ? 8.231 -27.329 -12.423 1.00 26.15 329 GLY B C 1
ATOM 1548 O O . GLY A 1 211 ? 8.204 -27.880 -13.529 1.00 27.27 329 GLY B O 1
ATOM 1549 N N . PRO A 1 212 ? 8.667 -27.959 -11.321 1.00 26.92 330 PRO B N 1
ATOM 1550 C CA . PRO A 1 212 ? 8.599 -27.443 -9.951 1.00 25.61 330 PRO B CA 1
ATOM 1551 C C . PRO A 1 212 ? 9.569 -26.296 -9.663 1.00 25.84 330 PRO B C 1
ATOM 1552 O O . PRO A 1 212 ? 10.611 -26.153 -10.309 1.00 24.74 330 PRO B O 1
ATOM 1556 N N . TRP A 1 213 ? 9.203 -25.491 -8.676 1.00 23.69 331 TRP B N 1
ATOM 1557 C CA . TRP A 1 213 ? 9.918 -24.267 -8.361 1.00 24.41 331 TRP B CA 1
ATOM 1558 C C . TRP A 1 213 ? 10.491 -24.266 -6.952 1.00 27.91 331 TRP B C 1
ATOM 1559 O O . TRP A 1 213 ? 11.060 -23.270 -6.513 1.00 28.48 331 TRP B O 1
ATOM 1570 N N . ASP A 1 214 ? 10.325 -25.383 -6.251 1.00 30.15 332 ASP B N 1
ATOM 1571 C CA . ASP A 1 214 ? 10.669 -25.461 -4.839 1.00 32.03 332 ASP B CA 1
ATOM 1572 C C . ASP A 1 214 ? 12.162 -25.303 -4.561 1.00 33.66 332 ASP B C 1
ATOM 1573 O O . ASP A 1 214 ? 12.545 -24.920 -3.461 1.00 41.82 332 ASP B O 1
ATOM 1578 N N . MET A 1 215 ? 13.007 -25.603 -5.539 1.00 30.50 333 MET B N 1
ATOM 1579 C CA . MET A 1 215 ? 14.449 -25.516 -5.323 1.00 31.96 333 MET B CA 1
ATOM 1580 C C . MET A 1 215 ? 15.029 -24.221 -5.868 1.00 33.22 333 MET B C 1
ATOM 1581 O O . MET A 1 215 ? 16.235 -23.980 -5.813 1.00 30.75 333 MET B O 1
ATOM 1586 N N . MET A 1 216 ? 14.154 -23.383 -6.389 1.00 34.72 334 MET B N 1
ATOM 1587 C CA . MET A 1 216 ? 14.610 -22.206 -7.079 1.00 35.62 334 MET B CA 1
ATOM 1588 C C . MET A 1 216 ? 14.973 -21.124 -6.122 1.00 35.93 334 MET B C 1
ATOM 1589 O O . MET A 1 216 ? 15.962 -20.422 -6.329 1.00 35.76 334 MET B O 1
ATOM 1594 N N . GLN A 1 217 ? 14.179 -20.986 -5.072 1.00 37.50 335 GLN B N 1
ATOM 1595 C CA . GLN A 1 217 ? 14.349 -19.895 -4.163 1.00 39.59 335 GLN B CA 1
ATOM 1596 C C . GLN A 1 217 ? 15.474 -20.219 -3.203 1.00 35.97 335 GLN B C 1
ATOM 1597 O O . GLN A 1 217 ? 16.162 -19.321 -2.746 1.00 40.95 335 GLN B O 1
ATOM 1603 N N . GLU A 1 218 ? 15.763 -21.504 -3.047 1.00 35.81 336 GLU B N 1
ATOM 1604 C CA . GLU A 1 218 ? 16.997 -21.947 -2.414 1.00 34.16 336 GLU B CA 1
ATOM 1605 C C . GLU A 1 218 ? 18.218 -21.636 -3.284 1.00 32.86 336 GLU B C 1
ATOM 1606 O O . GLU A 1 218 ? 19.243 -21.178 -2.785 1.00 30.02 336 GLU B O 1
ATOM 1612 N N . PHE A 1 219 ? 18.098 -21.873 -4.590 1.00 30.17 337 PHE B N 1
ATOM 1613 C CA . PHE A 1 219 ? 19.174 -21.577 -5.536 1.00 28.37 337 PHE B CA 1
ATOM 1614 C C . PHE A 1 219 ? 19.482 -20.079 -5.523 1.00 28.73 337 PHE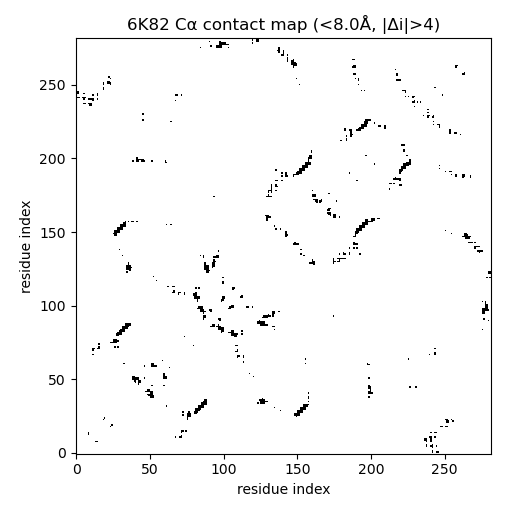 B C 1
ATOM 1615 O O . PHE A 1 219 ? 20.643 -19.664 -5.493 1.00 28.65 337 PHE B O 1
ATOM 1623 N N . ALA A 1 220 ? 18.430 -19.270 -5.535 1.00 27.11 338 ALA B N 1
ATOM 1624 C CA . ALA A 1 220 ? 18.581 -17.825 -5.463 1.00 31.48 338 ALA B CA 1
ATOM 1625 C C . ALA A 1 220 ? 19.279 -17.393 -4.171 1.00 30.32 338 ALA B C 1
ATOM 1626 O O . ALA A 1 220 ? 20.174 -16.545 -4.201 1.00 31.59 338 ALA B O 1
ATOM 1628 N N . ASP A 1 221 ? 18.879 -17.991 -3.045 1.00 33.41 339 ASP B N 1
ATOM 1629 C CA . ASP A 1 221 ? 19.438 -17.667 -1.725 1.00 30.44 339 ASP B CA 1
ATOM 1630 C C . ASP A 1 221 ? 20.927 -17.976 -1.609 1.00 31.30 339 ASP B C 1
ATOM 1631 O O . ASP A 1 221 ? 21.620 -17.424 -0.753 1.00 34.80 339 ASP B O 1
ATOM 1636 N N . ASN A 1 222 ? 21.413 -18.874 -2.455 1.00 27.19 340 ASN B N 1
ATOM 1637 C CA . ASN A 1 222 ? 22.789 -19.336 -2.373 1.00 26.10 340 ASN B CA 1
ATOM 1638 C C . ASN A 1 222 ? 23.746 -18.748 -3.412 1.00 27.38 340 ASN B C 1
ATOM 1639 O O . ASN A 1 222 ? 24.914 -19.125 -3.469 1.00 26.86 340 ASN B O 1
ATOM 1644 N N . ILE A 1 223 ? 23.263 -17.806 -4.218 1.00 23.78 341 ILE B N 1
ATOM 1645 C CA . ILE A 1 223 ? 24.137 -17.086 -5.137 1.00 24.46 341 ILE B CA 1
ATOM 1646 C C . ILE A 1 223 ? 25.222 -16.377 -4.318 1.00 21.76 341 ILE B C 1
ATOM 1647 O O . ILE A 1 223 ? 24.923 -15.832 -3.265 1.00 23.14 341 ILE B O 1
ATOM 1652 N N . PRO A 1 224 ? 26.483 -16.414 -4.783 1.00 23.28 342 PRO B N 1
ATOM 1653 C CA . PRO A 1 224 ? 27.560 -15.753 -4.036 1.00 25.33 342 PRO B CA 1
ATOM 1654 C C . PRO A 1 224 ? 27.279 -14.277 -3.766 1.00 25.86 342 PRO B C 1
ATOM 1655 O O . PRO A 1 224 ? 26.602 -13.612 -4.556 1.00 24.10 342 PRO B O 1
ATOM 1659 N N . ALA A 1 225 ? 27.799 -13.789 -2.648 1.00 25.35 343 ALA B N 1
ATOM 1660 C CA . ALA A 1 225 ? 27.650 -12.390 -2.262 1.00 24.71 343 ALA B CA 1
ATOM 1661 C C . ALA A 1 225 ? 28.087 -11.440 -3.377 1.00 25.11 343 ALA B C 1
ATOM 1662 O O . ALA A 1 225 ? 29.116 -11.660 -4.021 1.00 27.71 343 ALA B O 1
ATOM 1664 N N . ARG A 1 226 ? 27.285 -10.396 -3.601 1.00 24.71 344 ARG B N 1
ATOM 1665 C CA . ARG A 1 226 ? 27.527 -9.380 -4.637 1.00 24.16 344 ARG B CA 1
ATOM 1666 C C . ARG A 1 226 ? 27.494 -7.974 -4.033 1.00 23.24 344 ARG B C 1
ATOM 1667 O O . ARG A 1 226 ? 27.003 -7.786 -2.918 1.00 22.68 344 ARG B O 1
ATOM 1675 N N . ALA A 1 227 ? 27.980 -6.986 -4.784 1.00 24.62 345 ALA B N 1
ATOM 1676 C CA . ALA A 1 227 ? 28.025 -5.612 -4.293 1.00 25.18 345 ALA B CA 1
ATOM 1677 C C . ALA A 1 227 ? 26.622 -5.067 -4.040 1.00 23.07 345 ALA B C 1
ATOM 1678 O O . ALA A 1 227 ? 26.423 -4.207 -3.185 1.00 23.37 345 ALA B O 1
ATOM 1680 N N . PHE A 1 228 ? 25.645 -5.566 -4.789 1.00 23.27 346 PHE B N 1
ATOM 1681 C CA . PHE A 1 228 ? 24.248 -5.302 -4.463 1.00 22.02 346 PHE B CA 1
ATOM 1682 C C . PHE A 1 228 ? 23.412 -6.519 -4.855 1.00 20.17 346 PHE B C 1
ATOM 1683 O O . PHE A 1 228 ? 23.856 -7.335 -5.658 1.00 23.18 346 PHE B O 1
ATOM 1691 N N . ASP A 1 229 ? 22.228 -6.658 -4.262 1.00 24.31 347 ASP B N 1
ATOM 1692 C CA . ASP A 1 229 ? 21.396 -7.820 -4.557 1.00 23.12 347 ASP B CA 1
ATOM 1693 C C . ASP A 1 229 ? 20.660 -7.557 -5.848 1.00 21.68 347 ASP B C 1
ATOM 1694 O O . ASP A 1 229 ? 19.616 -6.898 -5.858 1.00 24.59 347 ASP B O 1
ATOM 1699 N N . ASN A 1 230 ? 21.198 -8.113 -6.926 1.00 18.32 348 ASN B N 1
ATOM 1700 C CA . ASN A 1 230 ? 20.732 -7.798 -8.261 1.00 19.27 348 ASN B CA 1
ATOM 1701 C C . ASN A 1 230 ? 19.791 -8.834 -8.864 1.00 17.97 348 ASN B C 1
ATOM 1702 O O . ASN A 1 230 ? 19.457 -8.749 -10.042 1.00 17.60 348 ASN B O 1
ATOM 1707 N N . PHE A 1 231 ? 19.358 -9.802 -8.066 1.00 18.35 349 PHE B N 1
ATOM 1708 C CA . PHE A 1 231 ? 18.605 -10.930 -8.591 1.00 18.62 349 PHE B CA 1
ATOM 1709 C C . PHE A 1 231 ? 17.392 -11.251 -7.732 1.00 20.69 349 PHE B C 1
ATOM 1710 O O . PHE A 1 231 ? 17.493 -11.313 -6.505 1.00 23.20 349 PHE B O 1
ATOM 1718 N N . GLN A 1 232 ? 16.241 -11.452 -8.362 1.00 18.79 350 GLN B N 1
ATOM 1719 C CA . GLN A 1 232 ? 15.112 -12.019 -7.638 1.00 22.11 350 GLN B CA 1
ATOM 1720 C C . GLN A 1 232 ? 14.314 -12.998 -8.476 1.00 20.57 350 GLN B C 1
ATOM 1721 O O . GLN A 1 232 ? 14.221 -12.871 -9.695 1.00 17.87 350 GLN B O 1
ATOM 1727 N N . PHE A 1 233 ? 13.761 -13.995 -7.798 1.00 19.06 351 PHE B N 1
ATOM 1728 C CA . PHE A 1 233 ? 12.840 -14.948 -8.403 1.00 19.56 351 PHE B CA 1
ATOM 1729 C C . PHE A 1 233 ? 11.431 -14.646 -7.941 1.00 20.23 351 PHE B C 1
ATOM 1730 O O . PHE A 1 233 ? 11.200 -14.382 -6.755 1.00 24.86 351 PHE B O 1
ATOM 1738 N N . VAL A 1 234 ? 10.485 -14.697 -8.868 1.00 18.11 352 VAL B N 1
ATOM 1739 C CA . VAL A 1 234 ? 9.089 -14.480 -8.545 1.00 18.16 352 VAL B CA 1
ATOM 1740 C C . VAL A 1 234 ? 8.266 -15.576 -9.201 1.00 20.22 352 VAL B C 1
ATOM 1741 O O . VAL A 1 234 ? 8.378 -15.802 -10.397 1.00 19.98 352 VAL B O 1
ATOM 1745 N N . ASN A 1 235 ? 7.462 -16.274 -8.407 1.00 19.92 353 ASN B N 1
ATOM 1746 C CA . ASN A 1 235 ? 6.634 -17.358 -8.921 1.00 19.92 353 ASN B CA 1
ATOM 1747 C C . ASN A 1 235 ? 5.263 -16.819 -9.327 1.00 22.33 353 ASN B C 1
ATOM 1748 O O . ASN A 1 235 ? 4.378 -16.622 -8.494 1.00 24.28 353 ASN B O 1
ATOM 1753 N N . PHE A 1 236 ? 5.114 -16.553 -10.621 1.00 23.02 354 PHE B N 1
ATOM 1754 C CA . PHE A 1 236 ? 3.880 -16.026 -11.184 1.00 23.86 354 PHE B CA 1
ATOM 1755 C C . PHE A 1 236 ? 2.730 -17.002 -10.947 1.00 25.54 354 PHE B C 1
ATOM 1756 O O . PHE A 1 236 ? 1.639 -16.598 -10.532 1.00 27.94 354 PHE B O 1
ATOM 1764 N N . THR A 1 237 ? 2.990 -18.283 -11.199 1.00 26.01 355 THR B N 1
ATOM 1765 C CA . THR A 1 237 ? 1.991 -19.338 -11.034 1.00 24.99 355 THR B CA 1
ATOM 1766 C C . THR A 1 237 ? 1.403 -19.330 -9.631 1.00 27.57 355 THR B C 1
ATOM 1767 O O . THR A 1 237 ? 0.185 -19.287 -9.454 1.00 29.04 355 THR B O 1
ATOM 1771 N N . GLU A 1 238 ? 2.282 -19.363 -8.640 1.00 25.67 356 GLU B N 1
ATOM 1772 C CA . GLU A 1 238 ? 1.854 -19.425 -7.247 1.00 27.76 356 GLU B CA 1
ATOM 1773 C C . GLU A 1 238 ? 0.999 -18.223 -6.878 1.00 27.66 356 GLU B C 1
ATOM 1774 O O . GLU A 1 238 ? -0.032 -18.360 -6.226 1.00 29.26 356 GLU B O 1
ATOM 1780 N N . ILE A 1 239 ? 1.421 -17.037 -7.301 1.00 26.58 357 ILE B N 1
ATOM 1781 C CA . ILE A 1 239 ? 0.686 -15.826 -6.970 1.00 26.12 357 ILE B CA 1
ATOM 1782 C C . ILE A 1 239 ? -0.688 -15.820 -7.634 1.00 29.45 357 ILE B C 1
ATOM 1783 O O . ILE A 1 239 ? -1.690 -15.464 -7.010 1.00 31.28 357 ILE B O 1
ATOM 1788 N N . MET A 1 240 ? -0.739 -16.245 -8.891 1.00 29.94 358 MET B N 1
ATOM 1789 C CA . MET A 1 240 ? -1.985 -16.227 -9.649 1.00 33.28 358 MET B CA 1
ATOM 1790 C C . MET A 1 240 ? -2.943 -17.348 -9.242 1.00 35.04 358 MET B C 1
ATOM 1791 O O . MET A 1 240 ? -4.133 -17.294 -9.555 1.00 39.08 358 MET B O 1
ATOM 1796 N N . SER A 1 241 ? -2.428 -18.358 -8.544 1.00 33.19 359 SER B N 1
ATOM 1797 C CA . SER A 1 241 ? -3.248 -19.492 -8.125 1.00 33.48 359 SER B CA 1
ATOM 1798 C C . SER A 1 241 ? -4.005 -19.204 -6.827 1.00 35.90 359 SER B C 1
ATOM 1799 O O . SER A 1 241 ? -4.794 -20.031 -6.365 1.00 37.07 359 SER B O 1
ATOM 1802 N N . LYS A 1 242 ? -3.763 -18.033 -6.244 1.00 34.24 360 LYS B N 1
ATOM 1803 C CA . LYS A 1 242 ? -4.338 -17.678 -4.946 1.00 37.44 360 LYS B CA 1
ATOM 1804 C C . LYS A 1 242 ? -5.808 -17.279 -5.020 1.00 39.42 360 LYS B C 1
ATOM 1805 O O . LYS A 1 242 ? -6.297 -16.835 -6.056 1.00 40.59 360 LYS B O 1
ATOM 1811 N N . ASN A 1 243 ? -6.496 -17.427 -3.893 1.00 43.07 361 ASN B N 1
ATOM 1812 C CA . ASN A 1 243 ? -7.921 -17.133 -3.805 1.00 45.80 361 ASN B CA 1
ATOM 1813 C C . ASN A 1 243 ? -8.206 -15.679 -3.455 1.00 44.36 361 ASN B C 1
ATOM 1814 O O . ASN A 1 243 ? -8.611 -15.377 -2.329 1.00 48.52 361 ASN B O 1
ATOM 1819 N N . LYS A 1 244 ? -7.995 -14.779 -4.412 1.00 40.29 362 LYS B N 1
ATOM 1820 C CA . LYS A 1 244 ? -8.347 -13.372 -4.222 1.00 40.88 362 LYS B CA 1
ATOM 1821 C C . LYS A 1 244 ? -8.591 -12.691 -5.565 1.00 41.71 362 LYS B C 1
ATOM 1822 O O . LYS A 1 244 ? -8.451 -13.319 -6.612 1.00 42.96 362 LYS B O 1
ATOM 1828 N N . ASP A 1 245 ? -8.961 -11.413 -5.530 1.00 41.36 363 ASP B N 1
ATOM 1829 C CA . ASP A 1 245 ? -9.291 -10.666 -6.744 1.00 42.08 363 ASP B CA 1
ATOM 1830 C C . ASP A 1 245 ? -8.162 -10.690 -7.769 1.00 41.70 363 ASP B C 1
ATOM 1831 O O . ASP A 1 245 ? -6.990 -10.573 -7.413 1.00 38.88 363 ASP B O 1
ATOM 1836 N N . GLN A 1 246 ? -8.528 -10.823 -9.040 1.00 40.38 364 GLN B N 1
ATOM 1837 C CA . GLN A 1 246 ? -7.569 -10.805 -10.136 1.00 39.55 364 GLN B CA 1
ATOM 1838 C C . GLN A 1 246 ? -6.737 -9.526 -10.151 1.00 39.42 364 GLN B C 1
ATOM 1839 O O . GLN A 1 246 ? -5.517 -9.581 -10.297 1.00 38.97 364 GLN B O 1
ATOM 1845 N N . SER A 1 247 ? -7.379 -8.380 -9.952 1.00 37.60 365 SER B N 1
ATOM 1846 C CA . SER A 1 247 ? -6.671 -7.104 -10.014 1.00 39.10 365 SER B CA 1
ATOM 1847 C C . SER A 1 247 ? -5.698 -7.018 -8.844 1.00 36.55 365 SER B C 1
ATOM 1848 O O . SER A 1 247 ? -4.687 -6.335 -8.927 1.00 34.50 365 SER B O 1
ATOM 1851 N N . ARG A 1 248 ? -6.013 -7.717 -7.757 1.00 37.27 366 ARG B N 1
ATOM 1852 C CA . ARG A 1 248 ? -5.149 -7.751 -6.593 1.00 35.21 366 ARG B CA 1
ATOM 1853 C C . ARG A 1 248 ? -4.016 -8.765 -6.774 1.00 31.36 366 ARG B C 1
ATOM 1854 O O . ARG A 1 248 ? -2.907 -8.574 -6.271 1.00 29.10 366 ARG B O 1
ATOM 1862 N N . LYS A 1 249 ? -4.293 -9.845 -7.491 1.00 31.96 367 LYS B N 1
ATOM 1863 C CA . LYS A 1 249 ? -3.247 -10.813 -7.804 1.00 32.38 367 LYS B CA 1
ATOM 1864 C C . LYS A 1 249 ? -2.248 -10.162 -8.757 1.00 32.15 367 LYS B C 1
ATOM 1865 O O . LYS A 1 249 ? -1.037 -10.347 -8.627 1.00 27.37 367 LYS B O 1
ATOM 1871 N N . GLU A 1 250 ? -2.764 -9.364 -9.685 1.00 29.97 368 GLU B N 1
ATOM 1872 C CA . GLU A 1 250 ? -1.916 -8.642 -10.624 1.00 32.23 368 GLU B CA 1
ATOM 1873 C C . GLU A 1 250 ? -1.006 -7.636 -9.930 1.00 29.08 368 GLU B C 1
ATOM 1874 O O . GLU A 1 250 ? 0.179 -7.561 -10.247 1.00 27.00 368 GLU B O 1
ATOM 1880 N N . THR A 1 251 ? -1.531 -6.864 -8.980 1.00 27.09 369 THR B N 1
ATOM 1881 C CA . THR A 1 251 ? -0.665 -5.914 -8.295 1.00 28.53 369 THR B CA 1
ATOM 1882 C C . THR A 1 251 ? 0.296 -6.648 -7.360 1.00 24.27 369 THR B C 1
ATOM 1883 O O . THR A 1 251 ? 1.422 -6.189 -7.158 1.00 24.77 369 THR B O 1
ATOM 1887 N N . GLU A 1 252 ? -0.134 -7.777 -6.790 1.00 26.07 370 GLU B N 1
ATOM 1888 C CA . GLU A 1 252 ? 0.766 -8.567 -5.962 1.00 24.62 370 GLU B CA 1
ATOM 1889 C C . GLU A 1 252 ? 1.922 -9.101 -6.804 1.00 20.93 370 GLU B C 1
ATOM 1890 O O . GLU A 1 252 ? 3.069 -9.070 -6.366 1.00 21.19 370 GLU B O 1
ATOM 1896 N N . PHE A 1 253 ? 1.627 -9.558 -8.016 1.00 23.75 371 PHE B N 1
ATOM 1897 C CA . PHE A 1 253 ? 2.696 -9.980 -8.917 1.00 24.31 371 PHE B CA 1
ATOM 1898 C C . PHE A 1 253 ? 3.608 -8.810 -9.280 1.00 22.35 371 PHE B C 1
ATOM 1899 O O . PHE A 1 253 ? 4.830 -8.917 -9.212 1.00 21.51 371 PHE B O 1
ATOM 1907 N N . ALA A 1 254 ? 3.018 -7.680 -9.662 1.00 22.31 372 ALA B N 1
ATOM 1908 C CA . ALA A 1 254 ? 3.817 -6.521 -10.031 1.00 21.86 372 ALA B CA 1
ATOM 1909 C C . ALA A 1 254 ? 4.724 -6.096 -8.892 1.00 21.24 372 ALA B C 1
ATOM 1910 O O . ALA A 1 254 ? 5.910 -5.824 -9.089 1.00 20.45 372 ALA B O 1
ATOM 1912 N N . LEU A 1 255 ? 4.166 -6.040 -7.685 1.00 21.46 373 LEU B N 1
ATOM 1913 C CA . LEU A 1 255 ? 4.948 -5.627 -6.534 1.00 23.67 373 LEU B CA 1
ATOM 1914 C C . LEU A 1 255 ? 6.008 -6.669 -6.172 1.00 19.56 373 LEU B C 1
ATOM 1915 O O . LEU A 1 255 ? 7.142 -6.314 -5.850 1.00 21.52 373 LEU B O 1
ATOM 1920 N N . SER A 1 256 ? 5.643 -7.948 -6.246 1.00 20.14 374 SER B N 1
ATOM 1921 C CA . SER A 1 256 ? 6.580 -9.022 -5.928 1.00 23.28 374 SER B CA 1
ATOM 1922 C C . SER A 1 256 ? 7.757 -8.993 -6.902 1.00 21.75 374 SER B C 1
ATOM 1923 O O . SER A 1 256 ? 8.900 -9.239 -6.526 1.00 22.11 374 SER B O 1
ATOM 1926 N N . ALA A 1 257 ? 7.473 -8.646 -8.154 1.00 20.67 375 ALA B N 1
ATOM 1927 C CA . ALA A 1 257 ? 8.507 -8.583 -9.179 1.00 21.73 375 ALA B CA 1
ATOM 1928 C C . ALA A 1 257 ? 9.351 -7.315 -9.104 1.00 22.95 375 ALA B C 1
ATOM 1929 O O . ALA A 1 257 ? 10.548 -7.346 -9.374 1.00 24.60 375 ALA B O 1
ATOM 1931 N N . LEU A 1 258 ? 8.733 -6.200 -8.728 1.00 19.68 376 LEU B N 1
ATOM 1932 C CA . LEU A 1 258 ? 9.347 -4.902 -8.981 1.00 21.60 376 LEU B CA 1
ATOM 1933 C C . LEU A 1 258 ? 9.614 -4.001 -7.768 1.00 22.46 376 LEU B C 1
ATOM 1934 O O . LEU A 1 258 ? 10.290 -2.988 -7.899 1.00 24.01 376 LEU B O 1
ATOM 1939 N N . MET A 1 259 ? 9.096 -4.346 -6.595 1.00 22.18 377 MET B N 1
ATOM 1940 C CA . MET A 1 259 ? 9.251 -3.452 -5.451 1.00 24.19 377 MET B CA 1
ATOM 1941 C C . MET A 1 259 ? 10.721 -3.288 -5.039 1.00 23.52 377 MET B C 1
ATOM 1942 O O . MET A 1 259 ? 11.117 -2.239 -4.523 1.00 23.57 377 MET B O 1
ATOM 1947 N N . ALA A 1 260 ? 11.526 -4.319 -5.288 1.00 24.11 378 ALA B N 1
ATOM 1948 C CA . ALA A 1 260 ? 12.960 -4.277 -4.998 1.00 24.46 378 ALA B CA 1
ATOM 1949 C C . ALA A 1 260 ? 13.775 -3.527 -6.049 1.00 22.58 378 ALA B C 1
ATOM 1950 O O . ALA A 1 260 ? 14.971 -3.316 -5.871 1.00 22.75 378 ALA B O 1
ATOM 1952 N N . ILE A 1 261 ? 13.140 -3.137 -7.147 1.00 21.52 379 ILE B N 1
ATOM 1953 C CA . ILE A 1 261 ? 13.853 -2.443 -8.219 1.00 22.43 379 ILE B CA 1
ATOM 1954 C C . ILE A 1 261 ? 14.342 -1.036 -7.814 1.00 21.36 379 ILE B C 1
ATOM 1955 O O . ILE A 1 261 ? 15.504 -0.705 -8.052 1.00 21.18 379 ILE B O 1
ATOM 1960 N N . PRO A 1 262 ? 13.478 -0.195 -7.194 1.00 22.65 380 PRO B N 1
ATOM 1961 C CA . PRO A 1 262 ? 14.029 1.113 -6.806 1.00 22.50 380 PRO B CA 1
ATOM 1962 C C . PRO A 1 262 ? 15.219 1.057 -5.818 1.00 21.29 380 PRO B C 1
ATOM 1963 O O . PRO A 1 262 ? 16.181 1.798 -6.033 1.00 21.08 380 PRO B O 1
ATOM 1967 N N . PRO A 1 263 ? 15.175 0.211 -4.767 1.00 21.44 381 PRO B N 1
ATOM 1968 C CA . PRO A 1 263 ? 16.392 0.122 -3.947 1.00 22.85 381 PRO B CA 1
ATOM 1969 C C . PRO A 1 263 ? 17.617 -0.378 -4.715 1.00 21.60 381 PRO B C 1
ATOM 1970 O O . PRO A 1 263 ? 18.734 0.061 -4.426 1.00 21.67 381 PRO B O 1
ATOM 1974 N N . GLN A 1 264 ? 17.425 -1.283 -5.676 1.00 19.68 382 GLN B N 1
ATOM 1975 C CA . GLN A 1 264 ? 18.556 -1.742 -6.479 1.00 18.79 382 GLN B CA 1
ATOM 1976 C C . GLN A 1 264 ? 19.100 -0.601 -7.344 1.00 18.25 382 GLN B C 1
ATOM 1977 O O . GLN A 1 264 ? 20.311 -0.399 -7.442 1.00 18.06 382 GLN B O 1
ATOM 1983 N N . TYR A 1 265 ? 18.197 0.140 -7.968 1.00 19.43 383 TYR B N 1
ATOM 1984 C CA . TYR A 1 265 ? 18.583 1.318 -8.726 1.00 18.05 383 TYR B CA 1
ATOM 1985 C C . TYR A 1 265 ? 19.395 2.298 -7.865 1.00 20.14 383 TYR B C 1
ATOM 1986 O O . TYR A 1 265 ? 20.466 2.765 -8.275 1.00 18.40 383 TYR B O 1
ATOM 1995 N N . LYS A 1 266 ? 18.896 2.593 -6.665 1.00 20.76 384 LYS B N 1
ATOM 1996 C CA . LYS A 1 266 ? 19.629 3.448 -5.738 1.00 21.24 384 LYS B CA 1
ATOM 1997 C C . LYS A 1 266 ? 21.012 2.884 -5.422 1.00 19.22 384 LYS B C 1
ATOM 1998 O O . LYS A 1 266 ? 21.988 3.627 -5.337 1.00 21.10 384 LYS B O 1
ATOM 2004 N N . ALA A 1 267 ? 21.109 1.565 -5.268 1.00 18.20 385 ALA B N 1
ATOM 2005 C CA . ALA A 1 267 ? 22.407 0.944 -5.041 1.00 19.39 385 ALA B CA 1
ATOM 2006 C C . ALA A 1 267 ? 23.369 1.143 -6.218 1.00 19.98 385 ALA B C 1
ATOM 2007 O O . ALA A 1 267 ? 24.577 1.286 -6.012 1.00 20.04 385 ALA B O 1
ATOM 2009 N N . THR A 1 268 ? 22.863 1.138 -7.452 1.00 20.51 386 THR B N 1
ATOM 2010 C CA . THR A 1 268 ? 23.766 1.340 -8.585 1.00 19.02 386 THR B CA 1
ATOM 2011 C C . THR A 1 268 ? 24.312 2.764 -8.598 1.00 18.25 386 THR B C 1
ATOM 2012 O O . THR A 1 268 ? 25.402 3.013 -9.108 1.00 19.92 386 THR B O 1
ATOM 2016 N N . ILE A 1 269 ? 23.564 3.696 -8.020 1.00 18.09 387 ILE B N 1
ATOM 2017 C CA . ILE A 1 269 ? 24.059 5.064 -7.873 1.00 19.73 387 ILE B CA 1
ATOM 2018 C C . ILE A 1 269 ? 25.104 5.127 -6.759 1.00 21.19 387 ILE B C 1
ATOM 2019 O O . ILE A 1 269 ? 26.185 5.690 -6.942 1.00 21.78 387 ILE B O 1
ATOM 2024 N N . GLU A 1 270 ? 24.795 4.515 -5.614 1.00 20.57 388 GLU B N 1
ATOM 2025 C CA . GLU A 1 270 ? 25.721 4.511 -4.480 1.00 23.06 388 GLU B CA 1
ATOM 2026 C C . GLU A 1 270 ? 27.067 3.897 -4.850 1.00 23.33 388 GLU B C 1
ATOM 2027 O O . GLU A 1 270 ? 28.106 4.390 -4.423 1.00 23.22 388 GLU B O 1
ATOM 2033 N N . LEU A 1 271 ? 27.040 2.820 -5.642 1.00 18.01 389 LEU B N 1
ATOM 2034 C CA . LEU A 1 271 ? 28.249 2.136 -6.089 1.00 17.99 389 LEU B CA 1
ATOM 2035 C C . LEU A 1 271 ? 28.897 2.807 -7.303 1.00 20.34 389 LEU B C 1
ATOM 2036 O O . LEU A 1 271 ? 29.934 2.350 -7.784 1.00 22.06 389 LEU B O 1
ATOM 2041 N N . ASN A 1 272 ? 28.268 3.875 -7.793 1.00 20.22 390 ASN B N 1
ATOM 2042 C CA . ASN A 1 272 ? 28.710 4.600 -8.989 1.00 20.22 390 ASN B CA 1
ATOM 2043 C C . ASN A 1 272 ? 28.806 3.716 -10.227 1.00 21.23 390 ASN B C 1
ATOM 2044 O O . ASN A 1 272 ? 29.737 3.841 -11.023 1.00 21.05 390 ASN B O 1
ATOM 2049 N N . LEU A 1 273 ? 27.840 2.821 -10.384 1.00 19.65 391 LEU B N 1
ATOM 2050 C CA . LEU A 1 273 ? 27.782 1.991 -11.586 1.00 18.77 391 LEU B CA 1
ATOM 2051 C C . LEU A 1 273 ? 26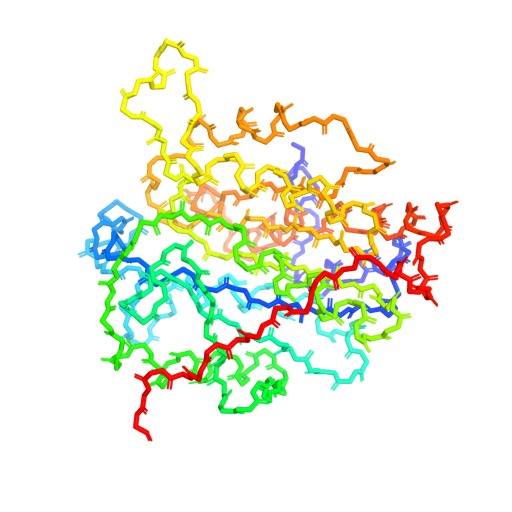.989 2.678 -12.688 1.00 16.85 391 LEU B C 1
ATOM 2052 O O . LEU A 1 273 ? 27.177 2.408 -13.887 1.00 18.76 391 LEU B O 1
ATOM 2057 N N . LEU A 1 274 ? 26.100 3.580 -12.277 1.00 19.58 392 LEU B N 1
ATOM 2058 C CA . LEU A 1 274 ? 25.185 4.212 -13.209 1.00 18.72 392 LEU B CA 1
ATOM 2059 C C . LEU A 1 274 ? 25.933 5.155 -14.146 1.00 18.59 392 LEU B C 1
ATOM 2060 O O . LEU A 1 274 ? 26.706 6.013 -13.702 1.00 19.30 392 LEU B O 1
ATOM 2065 N N . GLY A 1 275 ? 25.710 4.979 -15.441 1.00 17.94 393 GLY B N 1
ATOM 2066 C CA . GLY A 1 275 ? 26.180 5.931 -16.429 1.00 18.58 393 GLY B CA 1
ATOM 2067 C C . GLY A 1 275 ? 27.633 5.739 -16.813 1.00 20.46 393 GLY B C 1
ATOM 2068 O O . GLY A 1 275 ? 28.216 6.575 -17.505 1.00 21.87 393 GLY B O 1
ATOM 2069 N N . VAL A 1 276 ? 28.237 4.629 -16.393 1.00 19.18 394 VAL B N 1
ATOM 2070 C CA . VAL A 1 276 ? 29.606 4.392 -16.818 1.00 20.76 394 VAL B CA 1
ATOM 2071 C C . VAL A 1 276 ? 29.746 3.031 -17.465 1.00 21.03 394 VAL B C 1
ATOM 2072 O O . VAL A 1 276 ? 28.937 2.127 -17.242 1.00 25.57 394 VAL B O 1
ATOM 2076 N N . ARG A 1 277 ? 30.777 2.915 -18.287 1.00 21.95 395 ARG B N 1
ATOM 2077 C CA . ARG A 1 277 ? 31.099 1.654 -18.937 1.00 23.40 395 ARG B CA 1
ATOM 2078 C C . ARG A 1 277 ? 32.026 0.852 -18.063 1.00 27.10 395 ARG B C 1
ATOM 2079 O O . ARG A 1 277 ? 32.977 1.379 -17.486 1.00 28.15 395 ARG B O 1
ATOM 2087 N N . ASN A 1 278 ? 31.740 -0.434 -17.953 1.00 22.49 396 ASN B N 1
ATOM 2088 C CA . ASN A 1 278 ? 32.584 -1.299 -17.159 1.00 26.79 396 ASN B CA 1
ATOM 2089 C C . ASN A 1 278 ? 33.912 -1.549 -17.864 1.00 25.85 396 ASN B C 1
ATOM 2090 O O . ASN A 1 278 ? 34.963 -1.577 -17.226 1.00 28.71 396 ASN B O 1
ATOM 2095 N N . GLY A 1 279 ? 33.846 -1.744 -19.178 1.00 24.42 397 GLY B N 1
ATOM 2096 C CA . GLY A 1 279 ? 35.027 -1.950 -19.994 1.00 25.03 397 GLY B CA 1
ATOM 2097 C C . GLY A 1 279 ? 35.461 -3.403 -20.127 1.00 27.05 397 GLY B C 1
ATOM 2098 O O . GLY A 1 279 ? 36.386 -3.699 -20.884 1.00 27.78 397 GLY B O 1
ATOM 2099 N N . ASN A 1 280 ? 34.792 -4.310 -19.417 1.00 24.81 398 ASN B N 1
ATOM 2100 C CA . ASN A 1 280 ? 35.182 -5.723 -19.437 1.00 27.86 398 ASN B CA 1
ATOM 2101 C C . ASN A 1 280 ? 33.977 -6.640 -19.661 1.00 26.95 398 ASN B C 1
ATOM 2102 O O . ASN A 1 280 ? 33.863 -7.715 -19.055 1.00 26.07 398 ASN B O 1
ATOM 2107 N N . ILE A 1 281 ? 33.081 -6.213 -20.547 1.00 23.55 399 ILE B N 1
ATOM 2108 C CA . ILE A 1 281 ? 31.881 -6.983 -20.861 1.00 23.43 399 ILE B CA 1
ATOM 2109 C C . ILE A 1 281 ? 31.969 -7.550 -22.270 1.00 24.08 399 ILE B C 1
ATOM 2110 O O . ILE A 1 281 ? 31.891 -6.806 -23.238 1.00 23.67 399 ILE B O 1
ATOM 2115 N N . PRO A 1 282 ? 32.123 -8.878 -22.397 1.00 21.72 400 PRO B N 1
ATOM 2116 C CA . PRO A 1 282 ? 32.197 -9.463 -23.744 1.00 21.75 400 PRO B CA 1
ATOM 2117 C C . PRO A 1 282 ? 30.976 -9.109 -24.577 1.00 22.04 400 PRO B C 1
ATOM 2118 O O . PRO A 1 282 ? 29.873 -9.071 -24.031 1.00 23.42 400 PRO B O 1
ATOM 2122 N N . GLN A 1 283 ? 31.147 -8.840 -25.863 1.00 22.21 401 GLN B N 1
ATOM 2123 C CA . GLN A 1 283 ? 29.989 -8.472 -26.662 1.00 21.10 401 GLN B CA 1
ATOM 2124 C C . GLN A 1 283 ? 29.274 -9.716 -27.153 1.00 22.42 401 GLN B C 1
ATOM 2125 O O . GLN A 1 283 ? 29.753 -10.378 -28.078 1.00 27.50 401 GLN B O 1
ATOM 2131 N N . ARG A 1 284 ? 28.143 -10.044 -26.537 1.00 19.03 402 ARG B N 1
ATOM 2132 C CA . ARG A 1 284 ? 27.313 -11.136 -27.047 1.00 18.95 402 ARG B CA 1
ATOM 2133 C C . ARG A 1 284 ? 26.489 -10.681 -28.242 1.00 21.38 402 ARG B C 1
ATOM 2134 O O . ARG A 1 284 ? 25.876 -9.611 -28.216 1.00 21.25 402 ARG B O 1
ATOM 2142 N N . ILE A 1 285 ? 26.491 -11.501 -29.289 1.00 21.64 403 ILE B N 1
ATOM 2143 C CA . ILE A 1 285 ? 25.709 -11.250 -30.489 1.00 22.20 403 ILE B CA 1
ATOM 2144 C C . ILE A 1 285 ? 24.484 -12.148 -30.498 1.00 19.84 403 ILE B C 1
ATOM 2145 O O . ILE A 1 285 ? 24.615 -13.372 -30.442 1.00 20.97 403 ILE B O 1
ATOM 2150 N N . PRO A 1 286 ? 23.287 -11.551 -30.571 1.00 18.74 404 PRO B N 1
ATOM 2151 C CA . PRO A 1 286 ? 22.079 -12.367 -30.659 1.00 18.69 404 PRO B CA 1
ATOM 2152 C C . PRO A 1 286 ? 21.896 -12.951 -32.053 1.00 18.78 404 PRO B C 1
ATOM 2153 O O . PRO A 1 286 ? 22.157 -12.275 -33.053 1.00 18.66 404 PRO B O 1
ATOM 2157 N N . LEU A 1 287 ? 21.440 -14.194 -32.124 1.00 18.59 405 LEU B N 1
ATOM 2158 C CA . LEU A 1 287 ? 21.117 -14.808 -33.399 1.00 19.51 405 LEU B CA 1
ATOM 2159 C C . LEU A 1 287 ? 19.870 -14.167 -34.011 1.00 20.84 405 LEU B C 1
ATOM 2160 O O . LEU A 1 287 ? 19.049 -13.581 -33.310 1.00 20.25 405 LEU B O 1
ATOM 2165 N N . PRO A 1 288 ? 19.723 -14.253 -35.338 1.00 20.24 406 PRO B N 1
ATOM 2166 C CA . PRO A 1 288 ? 18.475 -13.733 -35.900 1.00 18.86 406 PRO B CA 1
ATOM 2167 C C . PRO A 1 288 ? 17.289 -14.592 -35.476 1.00 20.30 406 PRO B C 1
ATOM 2168 O O . PRO A 1 288 ? 17.478 -15.756 -35.120 1.00 21.10 406 PRO B O 1
ATOM 2172 N N . PRO A 1 289 ? 16.072 -14.033 -35.512 1.00 19.94 407 PRO B N 1
ATOM 2173 C CA . PRO A 1 289 ? 14.914 -14.872 -35.201 1.00 20.43 407 PRO B CA 1
ATOM 2174 C C . PRO A 1 289 ? 14.745 -15.942 -36.268 1.00 25.16 407 PRO B C 1
ATOM 2175 O O . PRO A 1 289 ? 14.794 -15.637 -37.459 1.00 24.41 407 PRO B O 1
ATOM 2179 N N . PRO A 1 290 ? 14.591 -17.198 -35.841 1.00 24.48 408 PRO B N 1
ATOM 2180 C CA . PRO A 1 290 ? 14.522 -18.325 -36.768 1.00 24.82 408 PRO B CA 1
ATOM 2181 C C . PRO A 1 290 ? 13.154 -18.422 -37.425 1.00 27.79 408 PRO B C 1
ATOM 2182 O O . PRO A 1 290 ? 12.487 -19.450 -37.316 1.00 32.10 408 PRO B O 1
ATOM 2186 N N . VAL A 1 291 ? 12.761 -17.360 -38.119 1.00 28.29 409 VAL B N 1
ATOM 2187 C CA . VAL A 1 29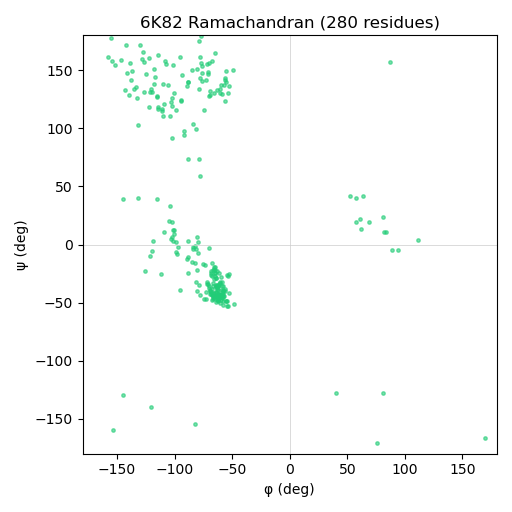1 ? 11.432 -17.258 -38.697 1.00 29.75 409 VAL B CA 1
ATOM 2188 C C . VAL A 1 291 ? 11.515 -16.847 -40.162 1.00 36.83 409 VAL B C 1
ATOM 2189 O O . VAL A 1 291 ? 12.586 -16.493 -40.658 1.00 37.38 409 VAL B O 1
ATOM 2193 N N . GLN A 1 292 ? 10.379 -16.895 -40.847 1.00 39.35 410 GLN B N 1
ATOM 2194 C CA . GLN A 1 292 ? 10.297 -16.437 -42.228 1.00 41.53 410 GLN B CA 1
ATOM 2195 C C . GLN A 1 292 ? 10.346 -14.914 -42.294 1.00 42.95 410 GLN B C 1
ATOM 2196 O O . GLN A 1 292 ? 11.090 -14.340 -43.092 1.00 47.11 410 GLN B O 1
#